Protein AF-A0A1L7WAQ0-F1 (afdb_monomer)

Foldseek 3Di:
DDDFCQVQQADLVSLVVVVVPPPPPPQPLDPLLLQDELLPDFDSLCNNVVDHHHDFDDPDFPVCVDPFDDQDPCQDPVLVVLVVDLVVADDPVCQPPDLVVLCVVNNNLRSQLRNLVSLQVQFPPDPDPPPDDDDDDDDDDDDDDDDDDDDDDDDDPDDDDDPPDDDDDDDDDDDDDDDDDDDDFVPDPDDPLVRGHDLVSVLSNVQSVVVSNQVRRDDVPDPWGKDWFQDWDKFWDDDPVNNHIRIAIFRTGIFIWGADPVRDIDTLGRPSDTDDTDSDFDAGPNRGDQHRSNVSRVVSVVVRCCVVVPNNPCVPDPDDNDDDDDPPDD

Structure (mmCIF, N/CA/C/O backbone):
data_AF-A0A1L7WAQ0-F1
#
_entry.id   AF-A0A1L7WAQ0-F1
#
loop_
_atom_site.group_PDB
_atom_site.id
_atom_site.type_symbol
_atom_site.label_atom_id
_atom_site.label_alt_id
_atom_site.label_comp_id
_atom_site.label_asym_id
_atom_site.label_entity_id
_atom_site.label_seq_id
_atom_site.pdbx_PDB_ins_code
_atom_site.Cartn_x
_atom_site.Cartn_y
_atom_site.Cartn_z
_atom_site.occupancy
_atom_site.B_iso_or_equiv
_atom_site.auth_seq_id
_atom_site.auth_comp_id
_atom_site.auth_asym_id
_atom_site.auth_atom_id
_atom_site.pdbx_PDB_model_num
ATOM 1 N N . MET A 1 1 ? -6.591 -11.548 28.294 1.00 50.84 1 MET A N 1
ATOM 2 C CA . MET A 1 1 ? -6.494 -10.480 27.274 1.00 50.84 1 MET A CA 1
ATOM 3 C C . MET A 1 1 ? -7.641 -10.655 26.296 1.00 50.84 1 MET A C 1
ATOM 5 O O . MET A 1 1 ? -7.954 -11.800 25.984 1.00 50.84 1 MET A O 1
ATOM 9 N N . SER A 1 2 ? -8.287 -9.572 25.859 1.00 68.81 2 SER A N 1
ATOM 10 C CA . SER A 1 2 ? -9.299 -9.646 24.801 1.00 68.81 2 SER A CA 1
ATOM 11 C C . SER A 1 2 ? -8.641 -10.024 23.470 1.00 68.81 2 SER A C 1
ATOM 13 O O . SER A 1 2 ? -7.467 -9.734 23.228 1.00 68.81 2 SER A O 1
ATOM 15 N N . LYS A 1 3 ? -9.386 -10.728 22.616 1.00 80.94 3 LYS A N 1
ATOM 16 C CA . LYS A 1 3 ? -8.941 -11.066 21.261 1.00 80.94 3 LYS A CA 1
ATOM 17 C C . LYS A 1 3 ? -8.803 -9.768 20.430 1.00 80.94 3 LYS A C 1
ATOM 19 O O . LYS A 1 3 ? -9.674 -8.899 20.578 1.00 80.94 3 LYS A O 1
ATOM 24 N N . PRO A 1 4 ? -7.773 -9.630 19.566 1.00 87.00 4 PRO A N 1
ATOM 25 C CA . PRO A 1 4 ? -7.654 -8.494 18.649 1.00 87.00 4 PRO A CA 1
ATOM 26 C C . PRO A 1 4 ? -8.946 -8.274 17.857 1.00 87.00 4 PRO A C 1
ATOM 28 O O . PRO A 1 4 ? -9.587 -9.246 17.441 1.00 87.00 4 PRO A O 1
ATOM 31 N N . TYR A 1 5 ? -9.334 -7.014 17.653 1.00 90.56 5 TYR A N 1
ATOM 32 C CA . TYR A 1 5 ? -10.575 -6.642 16.968 1.00 90.56 5 TYR A CA 1
ATOM 33 C C . TYR A 1 5 ? -10.643 -7.269 15.575 1.00 90.56 5 TYR A C 1
ATOM 35 O O . TYR A 1 5 ? -11.654 -7.874 15.210 1.00 90.56 5 TYR A O 1
ATOM 43 N N . PHE A 1 6 ? -9.520 -7.217 14.851 1.00 88.25 6 PHE A N 1
ATOM 44 C CA . PHE A 1 6 ? -9.373 -7.770 13.507 1.00 88.25 6 PHE A CA 1
ATOM 45 C C . PHE A 1 6 ? -9.792 -9.251 13.410 1.00 88.25 6 PHE A C 1
ATOM 47 O O . PHE A 1 6 ? -10.461 -9.676 12.466 1.00 88.25 6 PHE A O 1
ATOM 54 N N . ASP A 1 7 ? -9.459 -10.048 14.429 1.00 85.62 7 ASP A N 1
ATOM 55 C CA . ASP A 1 7 ? -9.751 -11.483 14.455 1.00 85.62 7 ASP A CA 1
ATOM 56 C C . ASP A 1 7 ? -11.110 -11.831 15.068 1.00 85.62 7 ASP A C 1
ATOM 58 O O . ASP A 1 7 ? -11.558 -12.982 14.976 1.00 85.62 7 ASP A O 1
ATOM 62 N N . ALA A 1 8 ? -11.741 -10.883 15.757 1.00 88.31 8 ALA A N 1
ATOM 63 C CA . ALA A 1 8 ? -12.991 -11.090 16.477 1.00 88.31 8 ALA A CA 1
ATOM 64 C C . ALA A 1 8 ? -14.212 -10.636 15.664 1.00 88.31 8 ALA A C 1
ATOM 66 O O . ALA A 1 8 ? -15.220 -11.343 15.617 1.00 88.31 8 ALA A O 1
ATOM 67 N N . ILE A 1 9 ? -14.130 -9.482 15.001 1.00 90.25 9 ILE A N 1
ATOM 68 C CA . ILE A 1 9 ? -15.301 -8.769 14.480 1.00 90.25 9 ILE A CA 1
ATOM 69 C C . ILE A 1 9 ? -15.482 -9.025 12.981 1.00 90.25 9 ILE A C 1
ATOM 71 O O . ILE A 1 9 ? -15.335 -8.138 12.149 1.00 90.25 9 ILE A O 1
ATOM 75 N N . ARG A 1 10 ? -15.805 -10.275 12.625 1.00 89.00 10 ARG A N 1
ATOM 76 C CA . ARG A 1 10 ? -15.968 -10.706 11.217 1.00 89.00 10 ARG A CA 1
ATOM 77 C C . ARG A 1 10 ? -17.402 -10.685 10.679 1.00 89.00 10 ARG A C 1
ATOM 79 O O . ARG A 1 10 ? -17.679 -11.176 9.590 1.00 89.00 10 ARG A O 1
ATOM 86 N N . SER A 1 11 ? -18.350 -10.216 11.481 1.00 88.25 11 SER A N 1
ATOM 87 C CA . SER A 1 11 ? -19.756 -10.096 11.092 1.00 88.25 11 SER A CA 1
ATOM 88 C C . SER A 1 11 ? -20.465 -9.081 11.976 1.00 88.25 11 SER A C 1
ATOM 90 O O . SER A 1 11 ? -20.068 -8.873 13.122 1.00 88.25 11 SER A O 1
ATOM 92 N N . GLU A 1 12 ? -21.577 -8.538 11.489 1.00 88.38 12 GLU A N 1
ATOM 93 C CA . GLU A 1 12 ? -22.455 -7.649 12.260 1.00 88.38 12 GLU A CA 1
ATOM 94 C C . GLU A 1 12 ? -22.931 -8.293 13.576 1.00 88.38 12 GLU A C 1
ATOM 96 O O . GLU A 1 12 ? -23.036 -7.645 14.615 1.00 88.38 12 GLU A O 1
ATOM 101 N N . ARG A 1 13 ? -23.183 -9.608 13.569 1.00 88.06 13 ARG A N 1
ATOM 102 C CA . ARG A 1 13 ? -23.560 -10.337 14.786 1.00 88.06 13 ARG A CA 1
ATOM 103 C C . ARG A 1 13 ? -22.416 -10.369 15.801 1.00 88.06 13 ARG A C 1
ATOM 105 O O . ARG A 1 13 ? -22.666 -10.182 16.990 1.00 88.06 13 ARG A O 1
ATOM 112 N N . ALA A 1 14 ? -21.189 -10.617 15.340 1.00 89.12 14 ALA A N 1
ATOM 113 C CA . ALA A 1 14 ? -20.005 -10.599 16.195 1.00 89.12 14 ALA A CA 1
ATOM 114 C C . ALA A 1 14 ? -19.763 -9.193 16.758 1.00 89.12 14 ALA A C 1
ATOM 116 O O . ALA A 1 14 ? -19.565 -9.062 17.960 1.00 89.12 14 ALA A O 1
ATOM 117 N N . TYR A 1 15 ? -19.899 -8.159 15.920 1.00 90.25 15 TYR A N 1
ATOM 118 C CA . TYR A 1 15 ? -19.846 -6.757 16.335 1.00 90.25 15 TYR A CA 1
ATOM 119 C C . TYR A 1 15 ? -20.819 -6.472 17.482 1.00 90.25 15 TYR A C 1
ATOM 121 O O . TYR A 1 15 ? -20.389 -6.080 18.56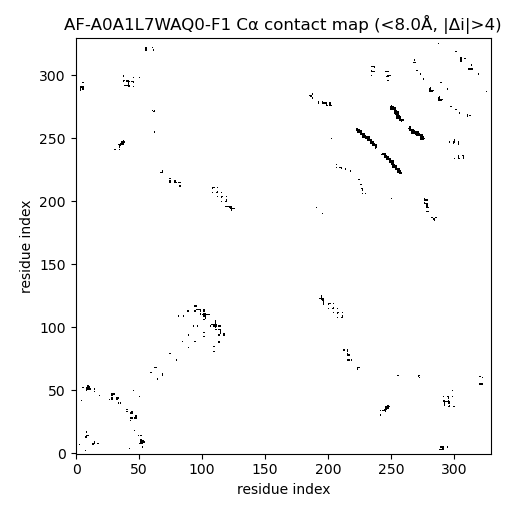2 1.00 90.25 15 TYR A O 1
ATOM 129 N N . ARG A 1 16 ? -22.117 -6.752 17.295 1.00 87.81 16 ARG A N 1
ATOM 130 C CA . ARG A 1 16 ? -23.146 -6.488 18.317 1.00 87.81 16 ARG A CA 1
ATOM 131 C C . ARG A 1 16 ? -22.893 -7.247 19.613 1.00 87.81 16 ARG A C 1
ATOM 133 O O . ARG A 1 16 ? -23.053 -6.682 20.689 1.00 87.81 16 ARG A O 1
ATOM 140 N N . SER A 1 17 ? -22.495 -8.515 19.510 1.00 87.44 17 SER A N 1
ATOM 141 C CA . SER A 1 17 ? -22.177 -9.331 20.683 1.00 87.44 17 SER A CA 1
ATOM 142 C C . SER A 1 17 ? -20.982 -8.766 21.446 1.00 87.44 17 SER A C 1
ATOM 144 O O . SER A 1 17 ? -21.034 -8.685 22.668 1.00 87.44 17 SER A O 1
ATOM 146 N N . SER A 1 18 ? -19.919 -8.373 20.739 1.00 87.38 18 SER A N 1
ATOM 147 C CA . SER A 1 18 ? -18.722 -7.802 21.354 1.00 87.38 18 SER A CA 1
ATOM 148 C C . SER A 1 18 ? -18.991 -6.426 21.954 1.00 87.38 18 SER A C 1
ATOM 150 O O . SER A 1 18 ? -18.592 -6.191 23.089 1.00 87.38 18 SER A O 1
ATOM 152 N N . PHE A 1 19 ? -19.742 -5.575 21.253 1.00 84.31 19 PHE A N 1
ATOM 153 C CA . PHE A 1 19 ? -20.169 -4.257 21.725 1.00 84.31 19 PHE A CA 1
ATOM 154 C C . PHE A 1 19 ? -20.955 -4.337 23.043 1.00 84.31 19 PHE A C 1
ATOM 156 O O . PHE A 1 19 ? -20.759 -3.516 23.928 1.00 84.31 19 PHE A O 1
ATOM 163 N N . GLN A 1 20 ? -21.814 -5.352 23.205 1.00 81.19 20 GLN A N 1
ATOM 164 C CA . GLN A 1 20 ? -22.574 -5.583 24.442 1.00 81.19 20 GLN A CA 1
ATOM 165 C C . GLN A 1 20 ? -21.738 -6.188 25.579 1.00 81.19 20 GLN A C 1
ATOM 167 O O . GLN A 1 20 ? -22.094 -6.030 26.744 1.00 81.19 20 GLN A O 1
ATOM 172 N N . SER A 1 21 ? -20.683 -6.936 25.245 1.00 77.50 21 SER A N 1
ATOM 173 C CA . SER A 1 21 ? -19.844 -7.643 26.220 1.00 77.50 21 SER A CA 1
ATOM 174 C C . SER A 1 21 ? -18.641 -6.843 26.708 1.00 77.50 21 SER A C 1
ATOM 176 O O . SER A 1 21 ? -18.052 -7.218 27.721 1.00 77.50 21 SER A O 1
ATOM 178 N N . GLU A 1 22 ? -18.244 -5.789 25.988 1.00 74.38 22 GLU A N 1
ATOM 179 C CA . GLU A 1 22 ? -17.189 -4.906 26.477 1.00 74.38 22 GLU A CA 1
ATOM 180 C C . GLU A 1 22 ? -17.667 -4.179 27.736 1.00 74.38 22 GLU A C 1
ATOM 182 O O . GLU A 1 22 ? -18.849 -3.834 27.833 1.00 74.38 22 GLU A O 1
ATOM 187 N N . PRO A 1 23 ? -16.790 -3.984 28.737 1.00 61.75 23 PRO A N 1
ATOM 188 C CA . PRO A 1 23 ? -17.186 -3.419 30.010 1.00 61.75 23 PRO A CA 1
ATOM 189 C C . PRO A 1 23 ? -17.780 -2.031 29.772 1.00 61.75 23 PRO A C 1
ATOM 191 O O . PRO A 1 23 ? -17.081 -1.076 29.444 1.00 61.75 23 PRO A O 1
ATOM 194 N N . ALA A 1 24 ? -19.094 -1.936 29.975 1.00 52.75 24 ALA A N 1
ATOM 195 C CA . ALA A 1 24 ? -19.920 -0.749 29.766 1.00 52.75 24 ALA A CA 1
ATOM 196 C C . ALA A 1 24 ? -19.552 0.451 30.664 1.00 52.75 24 ALA A C 1
ATOM 198 O O . ALA A 1 24 ? -20.254 1.457 30.651 1.00 52.75 24 ALA A O 1
ATOM 199 N N . ASN A 1 25 ? -18.483 0.352 31.458 1.00 45.50 25 ASN A N 1
ATOM 200 C CA . ASN A 1 25 ? -18.177 1.314 32.509 1.00 45.50 25 ASN A CA 1
ATOM 201 C C . ASN A 1 25 ? -17.241 2.457 32.088 1.00 45.50 25 ASN A C 1
ATOM 203 O O . ASN A 1 25 ? -17.168 3.412 32.847 1.00 45.50 25 ASN A O 1
ATOM 207 N N . ASP A 1 26 ? -16.597 2.416 30.913 1.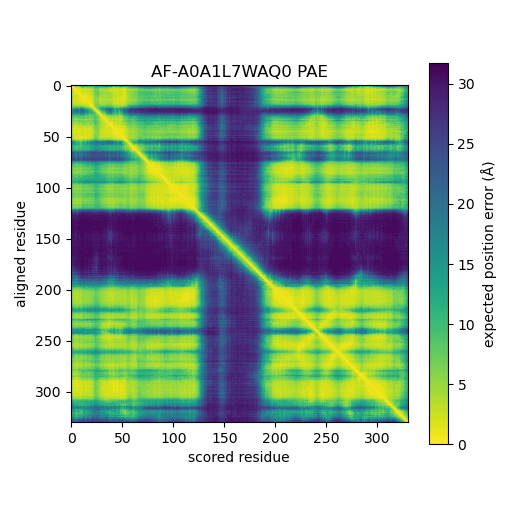00 52.00 26 ASP A N 1
ATOM 208 C CA . ASP A 1 26 ? -15.742 3.533 30.442 1.00 52.00 26 ASP A CA 1
ATOM 209 C C . ASP A 1 26 ? -15.913 3.908 28.956 1.00 52.00 26 ASP A C 1
ATOM 211 O O . ASP A 1 26 ? -15.416 4.940 28.511 1.00 52.00 26 ASP A O 1
ATOM 215 N N . LEU A 1 27 ? -16.659 3.126 28.169 1.00 55.38 27 LEU A N 1
ATOM 216 C CA . LEU A 1 27 ? -16.802 3.354 26.729 1.00 55.38 27 LEU A CA 1
ATOM 217 C C . LEU A 1 27 ? -18.076 4.138 26.405 1.00 55.38 27 LEU A C 1
ATOM 219 O O . LEU A 1 27 ? -19.050 3.601 25.878 1.00 55.38 27 LEU A O 1
ATOM 223 N N . THR A 1 28 ? -18.077 5.444 26.669 1.00 57.66 28 THR A N 1
ATOM 224 C CA . THR A 1 28 ? -18.947 6.340 25.895 1.00 57.66 28 THR A CA 1
ATOM 225 C C . THR A 1 28 ? -18.397 6.393 24.476 1.00 57.66 28 THR A C 1
ATOM 227 O O . THR A 1 28 ? -17.489 7.173 24.203 1.00 57.66 28 THR A O 1
ATOM 230 N N . PHE A 1 29 ? -18.941 5.566 23.574 1.00 65.12 29 PHE A N 1
ATOM 231 C CA . PHE A 1 29 ? -18.698 5.614 22.123 1.00 65.12 29 PHE A CA 1
ATOM 232 C C . PHE A 1 29 ? -19.318 6.881 21.520 1.00 65.12 29 PHE A C 1
ATOM 234 O O . PHE A 1 29 ? -20.245 6.851 20.712 1.00 65.12 29 PHE A O 1
ATOM 241 N N . SER A 1 30 ? -18.851 8.025 22.003 1.00 70.31 30 SER A N 1
ATOM 242 C CA . SER A 1 30 ? -19.238 9.334 21.526 1.00 70.31 30 SER A CA 1
ATOM 243 C C . SER A 1 30 ? -18.493 9.608 20.232 1.00 70.31 30 SER A C 1
ATOM 245 O O . SER A 1 30 ? -17.297 9.327 20.112 1.00 70.31 30 SER A O 1
ATOM 247 N N . LEU A 1 31 ? -19.178 10.233 19.278 1.00 73.06 31 LEU A N 1
ATOM 248 C CA . LEU A 1 31 ? -18.542 10.720 18.060 1.00 73.06 31 LEU A CA 1
ATOM 249 C C . LEU A 1 31 ? -17.403 11.718 18.387 1.00 73.06 31 LEU A C 1
ATOM 251 O O . LEU A 1 31 ? -16.470 11.852 17.600 1.00 73.06 31 LEU A O 1
ATOM 255 N N . SER A 1 32 ? -17.413 12.368 19.562 1.00 75.69 32 SER A N 1
ATOM 256 C CA . SER A 1 32 ? -16.306 13.225 20.028 1.00 75.69 32 SER A CA 1
ATOM 257 C C . SER A 1 32 ? -14.970 12.483 20.138 1.00 75.69 32 SER A C 1
ATOM 259 O O . SER A 1 32 ? -13.914 13.092 19.990 1.00 75.69 32 SER A O 1
ATOM 261 N N . ASN A 1 33 ? -14.984 11.160 20.327 1.00 75.88 33 ASN A N 1
ATOM 262 C CA . ASN A 1 33 ? -13.761 10.355 20.421 1.00 75.88 33 ASN A CA 1
ATOM 263 C C . ASN A 1 33 ? -13.022 10.251 19.076 1.00 75.88 33 ASN A C 1
ATOM 265 O O . ASN A 1 33 ? -11.895 9.758 19.042 1.00 75.88 33 ASN A O 1
ATOM 269 N N . LEU A 1 34 ? -13.641 10.710 17.982 1.00 83.38 34 LEU A N 1
ATOM 270 C CA . LEU A 1 34 ? -13.041 10.780 16.651 1.00 83.38 34 LEU A CA 1
ATOM 271 C C . LEU A 1 34 ? -12.199 12.053 16.448 1.00 83.38 34 LEU A C 1
ATOM 273 O O . LEU A 1 34 ? -11.458 12.136 15.476 1.00 83.38 34 LEU A O 1
ATOM 277 N N . GLN A 1 35 ? -12.271 13.037 17.355 1.00 81.19 35 GLN A N 1
ATOM 278 C CA . GLN A 1 35 ? -11.596 14.344 17.231 1.00 81.19 35 GLN A CA 1
ATOM 279 C C . GLN A 1 35 ? -10.089 14.315 17.531 1.00 81.19 35 GLN A C 1
ATOM 281 O O . GLN A 1 35 ? -9.460 15.354 17.734 1.00 81.19 35 GLN A O 1
ATOM 286 N N . THR A 1 36 ? -9.498 13.129 17.604 1.00 82.25 36 THR A N 1
ATOM 287 C CA . THR A 1 36 ? -8.061 12.946 17.771 1.00 82.25 36 THR A CA 1
ATOM 288 C C . THR A 1 36 ? -7.437 12.519 16.443 1.00 82.25 36 THR A C 1
ATOM 290 O O . THR A 1 36 ? -8.121 11.938 15.595 1.00 82.25 36 THR A O 1
ATOM 293 N N . PRO A 1 37 ? -6.139 12.795 16.223 1.00 84.62 37 PRO A N 1
ATOM 294 C CA . PRO A 1 37 ? -5.429 12.251 15.072 1.00 84.62 37 PRO A CA 1
ATOM 295 C C . PRO A 1 37 ? -5.565 10.728 15.015 1.00 84.62 37 PRO A C 1
ATOM 297 O O . PRO A 1 37 ? -5.508 10.079 16.061 1.00 84.62 37 PRO A O 1
ATOM 300 N N . ALA A 1 38 ? -5.662 10.171 13.805 1.00 87.00 38 ALA A N 1
ATOM 301 C CA . ALA A 1 38 ? -5.762 8.728 13.569 1.00 87.00 38 ALA A CA 1
ATOM 302 C C . ALA A 1 38 ? -4.703 7.928 14.346 1.00 87.00 38 ALA A C 1
ATOM 304 O O . ALA A 1 38 ? -4.991 6.861 14.876 1.00 87.00 38 ALA A O 1
ATOM 305 N N . SER A 1 39 ? -3.493 8.480 14.501 1.00 84.94 39 SER A N 1
ATOM 306 C CA . SER A 1 39 ? -2.393 7.868 15.259 1.00 84.94 39 SER A CA 1
ATOM 307 C C . SER A 1 39 ? -2.722 7.551 16.725 1.00 84.94 39 SER A C 1
ATOM 309 O O . SER A 1 39 ? -2.030 6.745 17.341 1.00 84.94 39 SER A O 1
ATOM 311 N N . ASN A 1 40 ? -3.740 8.205 17.287 1.00 88.12 40 ASN A N 1
ATOM 312 C CA . ASN A 1 40 ? -4.200 8.039 18.665 1.00 88.12 40 ASN A CA 1
ATOM 313 C C . ASN A 1 40 ? -5.504 7.234 18.758 1.00 88.12 40 ASN A C 1
ATOM 315 O O . ASN A 1 40 ? -6.065 7.118 19.848 1.00 88.12 40 ASN A O 1
ATOM 319 N N . TRP A 1 41 ? -6.021 6.736 17.636 1.00 90.88 41 TRP A N 1
ATOM 320 C CA . TRP A 1 41 ? -7.203 5.889 17.631 1.00 90.88 41 TRP A CA 1
ATOM 321 C C . TRP A 1 41 ? -6.860 4.476 18.115 1.00 90.88 41 TRP A C 1
ATOM 323 O O . TRP A 1 41 ? -5.709 4.031 18.083 1.00 90.88 41 TRP A O 1
ATOM 333 N N . GLY A 1 42 ? -7.891 3.768 18.565 1.00 90.56 42 GLY A N 1
ATOM 334 C CA . GLY A 1 42 ? -7.812 2.364 18.927 1.00 90.56 42 GLY A CA 1
ATOM 335 C C . GLY A 1 42 ? -9.175 1.688 18.873 1.00 90.56 42 GLY A C 1
ATOM 336 O O . GLY A 1 42 ? -10.053 2.034 18.078 1.00 90.56 42 GLY A O 1
ATOM 337 N N . ARG A 1 43 ? -9.356 0.696 19.747 1.00 90.50 43 ARG A N 1
ATOM 338 C CA . ARG A 1 43 ? -10.540 -0.173 19.782 1.00 90.50 43 ARG A CA 1
ATOM 339 C C . ARG A 1 43 ? -11.858 0.590 19.906 1.00 90.50 43 ARG A C 1
ATOM 341 O O . ARG A 1 43 ? -12.852 0.186 19.309 1.00 90.50 43 ARG A O 1
ATOM 348 N N . GLU A 1 44 ? -11.870 1.688 20.658 1.00 88.38 44 GLU A N 1
ATOM 349 C CA . GLU A 1 44 ? -13.081 2.484 20.870 1.00 88.38 44 GLU A CA 1
ATOM 350 C C . GLU A 1 44 ? -13.570 3.117 19.572 1.00 88.38 44 GLU A C 1
ATOM 352 O O . GLU A 1 44 ? -14.745 3.004 19.240 1.00 88.38 44 GLU A O 1
ATOM 357 N N . GLN A 1 45 ? -12.663 3.722 18.800 1.00 89.31 45 GLN A N 1
ATOM 358 C CA . GLN A 1 45 ? -12.991 4.348 17.522 1.00 89.31 45 GLN A CA 1
ATOM 359 C C . GLN A 1 45 ? -13.444 3.312 16.490 1.00 89.31 45 GLN A C 1
ATOM 361 O O . GLN A 1 45 ? -14.359 3.592 15.723 1.00 89.31 45 GLN A O 1
ATOM 366 N N . LEU A 1 46 ? -12.894 2.092 16.512 1.00 90.62 46 LEU A N 1
ATOM 367 C CA . LEU A 1 46 ? -13.384 0.993 15.668 1.00 90.62 46 LEU A CA 1
ATOM 368 C C . LEU A 1 46 ? -14.849 0.647 15.962 1.00 90.62 46 LEU A C 1
ATOM 370 O O . LEU A 1 46 ? -15.629 0.412 15.038 1.00 90.62 46 LEU A O 1
ATOM 374 N N . PHE A 1 47 ? -15.241 0.644 17.239 1.00 88.50 47 PHE A N 1
ATOM 375 C CA . PHE A 1 47 ? -16.644 0.499 17.620 1.00 88.50 47 PHE A CA 1
ATOM 376 C C . PHE A 1 47 ? -17.467 1.733 17.235 1.00 88.50 47 PHE A C 1
ATOM 378 O O . PHE A 1 47 ? -18.488 1.578 16.579 1.00 88.50 47 PHE A O 1
ATOM 385 N N . THR A 1 48 ? -17.013 2.954 17.527 1.00 86.69 48 THR A N 1
ATOM 386 C CA . THR A 1 48 ? -17.719 4.189 17.131 1.00 86.69 48 THR A CA 1
ATOM 387 C C . THR A 1 48 ? -17.970 4.257 15.618 1.00 86.69 48 THR A C 1
ATOM 389 O O . THR A 1 48 ? -19.033 4.697 15.186 1.00 86.69 48 THR A O 1
ATOM 392 N N . CYS A 1 49 ? -17.033 3.773 14.800 1.00 87.06 49 CYS A N 1
ATOM 393 C CA . CYS A 1 49 ? -17.149 3.718 13.341 1.00 87.06 49 CYS A CA 1
ATOM 394 C C . CYS A 1 49 ? -17.854 2.457 12.807 1.00 87.06 49 CYS A C 1
ATOM 396 O O . CYS A 1 49 ? -17.970 2.314 11.591 1.00 87.06 49 CYS A O 1
ATOM 398 N N . HIS A 1 50 ? -18.327 1.556 13.677 1.00 88.75 50 HIS A N 1
ATOM 399 C CA . HIS A 1 50 ? -19.016 0.315 13.303 1.00 88.75 50 HIS A CA 1
ATOM 400 C C . HIS A 1 50 ? -18.207 -0.557 12.320 1.00 88.75 50 HIS A C 1
ATOM 402 O O . HIS A 1 50 ? -18.726 -1.049 11.315 1.00 88.75 50 HIS A O 1
ATOM 408 N N . VAL A 1 51 ? -16.911 -0.741 12.587 1.00 89.44 51 VAL A N 1
ATOM 409 C CA . VAL A 1 51 ? -16.019 -1.485 11.688 1.00 89.44 51 VAL A CA 1
ATOM 410 C C . VAL A 1 51 ? -16.339 -2.980 11.718 1.00 89.44 51 VAL A C 1
ATOM 412 O O . VAL A 1 51 ? -16.310 -3.625 12.761 1.00 89.44 51 VAL A O 1
ATOM 415 N N . VAL A 1 52 ? -16.592 -3.568 10.549 1.00 89.44 52 VAL A N 1
ATOM 416 C CA . VAL A 1 52 ? -16.777 -5.017 10.396 1.00 89.44 52 VAL A CA 1
ATOM 417 C C . VAL A 1 52 ? -15.762 -5.549 9.396 1.00 89.44 52 VAL A C 1
ATOM 419 O O . VAL A 1 52 ? -15.673 -5.075 8.266 1.00 89.44 52 VAL A O 1
ATOM 422 N N . ILE A 1 53 ? -14.998 -6.558 9.811 1.00 87.81 53 ILE A N 1
ATOM 423 C CA . ILE A 1 53 ? -13.933 -7.146 9.003 1.00 87.81 53 ILE A CA 1
ATOM 424 C C . ILE A 1 53 ? -14.519 -8.190 8.065 1.00 87.81 53 ILE A C 1
ATOM 426 O O . ILE A 1 53 ? -15.005 -9.238 8.493 1.00 87.81 53 ILE A O 1
ATOM 430 N N . SER A 1 54 ? -14.426 -7.937 6.764 1.00 78.06 54 SER A N 1
ATOM 431 C CA . SER A 1 54 ? -14.666 -8.989 5.782 1.00 78.06 54 SER A CA 1
ATOM 432 C C . SER A 1 54 ? -13.482 -9.963 5.780 1.00 78.06 54 SER A C 1
ATOM 434 O O . SER A 1 54 ? -12.333 -9.515 5.787 1.00 78.06 54 SER A O 1
ATOM 436 N N . PRO A 1 55 ? -13.707 -11.288 5.723 1.00 68.19 55 PRO A N 1
ATOM 437 C CA . PRO A 1 55 ? -12.647 -12.224 5.366 1.00 68.19 55 PRO A CA 1
ATOM 438 C C . PRO A 1 55 ? -12.031 -11.798 4.025 1.00 68.19 55 PRO A C 1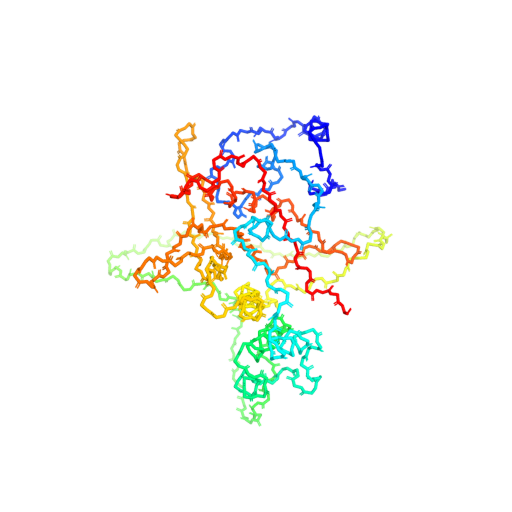
ATOM 440 O O . PRO A 1 55 ? -12.764 -11.367 3.132 1.00 68.19 55 PRO A O 1
ATOM 443 N N . ALA A 1 56 ? -10.705 -11.897 3.891 1.00 65.06 56 ALA A N 1
ATOM 444 C CA . ALA A 1 56 ? -10.010 -11.585 2.644 1.00 65.06 56 ALA A CA 1
ATOM 445 C C . ALA A 1 56 ? -10.601 -12.438 1.511 1.00 65.06 56 ALA A C 1
ATOM 447 O O . ALA A 1 56 ? -10.574 -13.666 1.595 1.00 65.06 56 ALA A O 1
ATOM 448 N N . GLN A 1 57 ? -11.193 -11.793 0.503 1.00 55.69 57 GLN A N 1
ATOM 449 C CA . GLN A 1 57 ? -11.892 -12.501 -0.572 1.00 55.69 57 GLN A CA 1
ATOM 450 C C . GLN A 1 57 ? -11.052 -12.672 -1.832 1.00 55.69 57 GLN A C 1
ATOM 452 O O . GLN A 1 57 ? -11.373 -13.545 -2.626 1.00 55.69 57 GLN A O 1
ATOM 457 N N . ASP A 1 58 ? -9.952 -11.933 -2.006 1.00 58.09 58 ASP A N 1
ATOM 458 C CA . ASP A 1 58 ? -9.258 -11.934 -3.291 1.00 58.09 58 ASP A CA 1
ATOM 459 C C . ASP A 1 58 ? -7.751 -11.728 -3.164 1.00 58.09 58 ASP A C 1
ATOM 461 O O . ASP A 1 58 ? -7.280 -10.902 -2.385 1.00 58.09 58 ASP A O 1
ATOM 465 N N . THR A 1 59 ? -7.000 -12.462 -3.984 1.00 65.12 59 THR A N 1
ATOM 466 C CA . THR A 1 59 ? -5.541 -12.340 -4.138 1.00 65.12 59 THR A CA 1
ATOM 467 C C . THR A 1 59 ? -5.128 -11.125 -4.970 1.00 65.12 59 THR A C 1
ATOM 469 O O . THR A 1 59 ? -3.939 -10.850 -5.111 1.00 65.12 59 THR A O 1
ATOM 472 N N . LEU A 1 60 ? -6.101 -10.407 -5.534 1.00 67.19 60 LEU A N 1
ATOM 473 C CA . LEU A 1 60 ? -5.905 -9.318 -6.477 1.00 67.19 60 LEU A CA 1
ATOM 474 C C . LEU A 1 60 ? -6.523 -8.026 -5.930 1.00 67.19 60 LEU A C 1
ATOM 476 O O . LEU A 1 60 ? -7.658 -8.027 -5.444 1.00 67.19 60 LEU A O 1
ATOM 480 N N . LEU A 1 61 ? -5.785 -6.917 -6.017 1.00 68.69 61 LEU A N 1
ATOM 481 C CA . LEU A 1 61 ? -6.277 -5.611 -5.574 1.00 68.69 61 LEU A CA 1
ATOM 482 C C . LEU A 1 61 ? -7.515 -5.193 -6.394 1.00 68.69 61 LEU A C 1
ATOM 484 O O . LEU A 1 61 ? -7.559 -5.457 -7.596 1.00 68.69 61 L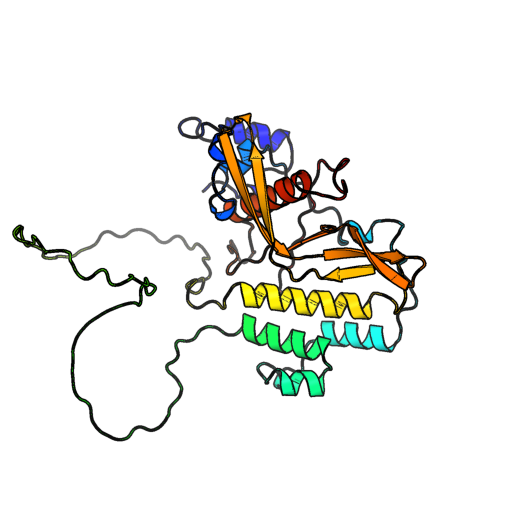EU A O 1
ATOM 488 N N . PRO A 1 62 ? -8.507 -4.503 -5.801 1.00 64.56 62 PRO A N 1
ATOM 489 C CA . PRO A 1 62 ? -9.744 -4.136 -6.498 1.00 64.56 62 PRO A CA 1
ATOM 490 C C . PRO A 1 62 ? -9.541 -3.383 -7.820 1.00 64.56 62 PRO A C 1
ATOM 492 O O . PRO A 1 62 ? -10.276 -3.631 -8.769 1.00 64.56 62 PRO A O 1
ATOM 495 N N . GLY A 1 63 ? -8.517 -2.526 -7.921 1.00 63.09 63 GLY A N 1
ATOM 496 C CA . GLY A 1 63 ? -8.200 -1.805 -9.163 1.00 63.09 63 GLY A CA 1
ATOM 497 C C . GLY A 1 63 ? -7.902 -2.718 -10.353 1.00 63.09 63 GLY A C 1
ATOM 498 O O . GLY A 1 63 ? -8.247 -2.389 -11.479 1.00 63.09 63 GLY A O 1
ATOM 499 N N . TYR A 1 64 ? -7.341 -3.891 -10.078 1.00 64.94 64 TYR A N 1
ATOM 500 C CA . TYR A 1 64 ? -7.018 -4.924 -11.055 1.00 64.94 64 TYR A CA 1
ATOM 501 C C . TYR A 1 64 ? -8.184 -5.869 -11.364 1.00 64.94 64 TYR A C 1
ATOM 503 O O . TYR A 1 64 ? -8.108 -6.628 -12.318 1.00 64.94 64 TYR A O 1
ATOM 511 N N . LYS A 1 65 ? -9.265 -5.848 -10.576 1.00 62.38 65 LYS A N 1
ATOM 512 C CA . LYS A 1 65 ? -10.488 -6.609 -10.886 1.00 62.38 65 LYS A CA 1
ATOM 513 C C . LYS A 1 65 ? -11.401 -5.890 -11.871 1.00 62.38 65 LYS A C 1
ATOM 515 O O . LYS A 1 65 ? -12.395 -6.463 -12.294 1.00 62.38 65 LYS A O 1
ATOM 520 N N . ASN A 1 66 ? -11.121 -4.620 -12.148 1.00 55.84 66 ASN A N 1
ATOM 521 C CA . ASN A 1 66 ? -11.969 -3.805 -12.992 1.00 55.84 66 ASN A CA 1
ATOM 522 C C . ASN A 1 66 ? -11.700 -4.126 -14.468 1.00 55.84 66 ASN A C 1
ATOM 524 O O . ASN A 1 66 ? -10.540 -4.216 -14.871 1.00 55.84 66 ASN A O 1
ATOM 528 N N . ASP A 1 67 ? -12.758 -4.204 -15.275 1.00 52.84 67 ASP A N 1
ATOM 529 C CA . ASP A 1 67 ? -12.732 -4.571 -16.705 1.00 52.84 67 ASP A CA 1
ATOM 530 C C . ASP A 1 67 ? -11.896 -3.614 -17.582 1.00 52.84 67 ASP A C 1
ATOM 532 O O . ASP A 1 67 ? -11.727 -3.825 -18.781 1.00 52.84 67 ASP A O 1
ATOM 536 N N . HIS A 1 68 ? -11.382 -2.533 -16.993 1.00 52.97 68 HIS A N 1
ATOM 537 C CA . HIS A 1 68 ? -10.564 -1.525 -17.657 1.00 52.97 68 HIS A CA 1
ATOM 538 C C . HIS A 1 68 ? -9.072 -1.861 -17.686 1.00 52.97 68 HIS A C 1
ATOM 540 O O . HIS A 1 68 ? -8.356 -1.253 -18.473 1.00 52.97 68 HIS A O 1
ATOM 546 N N . ILE A 1 69 ? -8.581 -2.793 -16.862 1.00 57.00 69 ILE A N 1
ATOM 547 C CA . ILE A 1 69 ? -7.182 -3.234 -16.930 1.00 57.00 69 ILE A CA 1
ATOM 548 C C . ILE A 1 69 ? -7.138 -4.527 -17.733 1.00 57.00 69 ILE A C 1
ATOM 550 O O . ILE A 1 69 ? -7.400 -5.615 -17.222 1.00 57.00 69 ILE A O 1
ATOM 554 N N . THR A 1 70 ? -6.813 -4.413 -19.018 1.00 54.41 70 THR A N 1
ATOM 555 C CA . THR A 1 70 ? -6.536 -5.579 -19.855 1.00 54.41 70 THR A CA 1
ATOM 556 C C . THR A 1 70 ? -5.254 -6.245 -19.372 1.00 54.41 70 THR A C 1
ATOM 558 O O . THR A 1 70 ? -4.156 -5.751 -19.628 1.00 54.41 70 THR A O 1
ATOM 561 N N . PHE A 1 71 ? -5.390 -7.376 -18.678 1.00 55.62 71 PHE A N 1
ATOM 562 C CA . PHE A 1 71 ? -4.277 -8.296 -18.480 1.00 55.62 71 PHE A CA 1
ATOM 563 C C . PHE A 1 71 ? -3.902 -8.890 -19.826 1.00 55.62 71 PHE A C 1
ATOM 565 O O . PHE A 1 71 ? -4.621 -9.730 -20.368 1.00 55.62 71 PHE A O 1
ATOM 572 N N . ASP A 1 72 ? -2.781 -8.449 -20.374 1.00 55.19 72 ASP A N 1
ATOM 573 C CA . ASP A 1 72 ? -2.241 -9.082 -21.563 1.00 55.19 72 ASP A CA 1
ATOM 574 C C . ASP A 1 72 ? -1.451 -10.334 -21.158 1.00 55.19 72 ASP A C 1
ATOM 576 O O . ASP A 1 72 ? -0.506 -10.283 -20.367 1.00 55.19 72 ASP A O 1
ATOM 580 N N . HIS A 1 73 ? -1.838 -11.483 -21.711 1.00 57.38 73 HIS A N 1
ATOM 581 C CA . HIS A 1 73 ? -1.123 -12.747 -21.535 1.00 57.38 73 HIS A CA 1
ATOM 582 C C . HIS A 1 73 ? 0.243 -12.768 -22.250 1.00 57.38 73 HIS A C 1
ATOM 584 O O . HIS A 1 73 ? 1.015 -13.710 -22.062 1.00 57.38 73 HIS A O 1
ATOM 590 N N . SER A 1 74 ? 0.559 -11.746 -23.051 1.00 65.75 74 SER A N 1
ATOM 591 C CA . SER A 1 74 ? 1.800 -11.607 -23.814 1.00 65.75 74 SER A CA 1
ATOM 592 C C . SER A 1 74 ? 2.832 -10.683 -23.146 1.00 65.75 74 SER A C 1
ATOM 594 O O . SER A 1 74 ? 3.432 -9.818 -23.782 1.00 65.75 74 SER A O 1
ATOM 596 N N . ILE A 1 75 ? 3.104 -10.890 -21.850 1.00 73.50 75 ILE A N 1
ATOM 597 C CA . ILE A 1 75 ? 4.279 -10.272 -21.210 1.00 73.50 75 ILE A CA 1
ATOM 598 C C . ILE A 1 75 ? 5.547 -10.620 -22.008 1.00 73.50 75 ILE A C 1
ATOM 600 O O . ILE A 1 75 ? 5.731 -11.765 -22.434 1.00 73.50 75 ILE A O 1
ATOM 604 N N . SER A 1 76 ? 6.423 -9.636 -22.221 1.00 83.75 76 SER A N 1
ATOM 605 C CA . SER A 1 76 ? 7.669 -9.866 -22.956 1.00 83.75 76 SER A CA 1
ATOM 606 C C . SER A 1 76 ? 8.574 -10.851 -22.207 1.00 83.75 76 SER A C 1
ATOM 608 O O . SER A 1 76 ? 8.542 -10.940 -20.978 1.00 83.75 76 SER A O 1
ATOM 610 N N . ASP A 1 77 ? 9.438 -11.569 -22.929 1.00 87.75 77 ASP A N 1
ATOM 611 C CA . ASP A 1 77 ? 10.402 -12.480 -22.295 1.00 87.75 77 ASP A CA 1
ATOM 612 C C . ASP A 1 77 ? 11.406 -11.742 -21.393 1.00 87.75 77 ASP A C 1
ATOM 614 O O . ASP A 1 77 ? 11.975 -12.332 -20.479 1.00 87.75 77 ASP A O 1
ATOM 618 N N . GLU A 1 78 ? 11.647 -10.448 -21.630 1.00 88.00 78 GLU A N 1
ATOM 619 C CA . GLU A 1 78 ? 12.401 -9.604 -20.696 1.00 88.00 78 GLU A CA 1
ATOM 620 C C . GLU A 1 78 ? 11.608 -9.349 -19.414 1.00 88.00 78 GLU A C 1
ATOM 622 O O . GLU A 1 78 ? 12.128 -9.586 -18.330 1.00 88.00 78 GLU A O 1
ATOM 627 N N . ALA A 1 79 ? 10.342 -8.939 -19.521 1.00 87.31 79 ALA A N 1
ATOM 628 C CA . ALA A 1 79 ? 9.491 -8.709 -18.357 1.00 87.31 79 ALA A CA 1
ATOM 629 C C . ALA A 1 79 ? 9.346 -9.976 -17.500 1.00 87.31 79 ALA A C 1
ATOM 631 O O . ALA A 1 79 ? 9.498 -9.914 -16.281 1.00 87.31 79 ALA A O 1
ATOM 632 N N . ARG A 1 80 ? 9.155 -11.143 -18.134 1.00 88.69 80 ARG A N 1
ATOM 633 C CA . ARG A 1 80 ? 9.124 -12.435 -17.433 1.00 88.69 80 ARG A CA 1
ATOM 634 C C . ARG A 1 80 ? 10.432 -12.695 -16.686 1.00 88.69 80 ARG A C 1
ATOM 636 O O . ARG A 1 80 ? 10.390 -12.991 -15.500 1.00 88.69 80 ARG A O 1
ATOM 643 N N . ARG A 1 81 ? 11.585 -12.499 -17.338 1.00 91.94 81 ARG A N 1
ATOM 644 C CA . ARG A 1 81 ? 12.901 -12.652 -16.692 1.00 91.94 81 ARG A CA 1
ATOM 645 C C . ARG A 1 81 ? 13.093 -11.703 -15.510 1.00 91.94 81 ARG A C 1
ATOM 647 O O . ARG A 1 81 ? 13.664 -12.111 -14.507 1.00 91.94 81 ARG A O 1
ATOM 654 N N . GLN A 1 82 ? 12.628 -10.460 -15.603 1.00 93.31 82 GLN A N 1
ATOM 655 C CA . GLN A 1 82 ? 12.737 -9.491 -14.507 1.00 93.31 82 GLN A CA 1
ATOM 656 C C . GLN A 1 82 ? 11.900 -9.911 -13.296 1.00 93.31 82 GLN A C 1
ATOM 658 O O . GLN A 1 82 ? 12.405 -9.906 -12.176 1.00 93.31 82 GLN A O 1
ATOM 663 N N . ILE A 1 83 ? 10.666 -10.361 -13.531 1.00 91.19 83 ILE A N 1
ATOM 664 C CA . ILE A 1 83 ? 9.792 -10.903 -12.487 1.00 91.19 83 ILE A CA 1
ATOM 665 C C . ILE A 1 83 ? 10.369 -12.197 -11.888 1.00 91.19 83 ILE A C 1
ATOM 667 O O . ILE A 1 83 ? 10.379 -12.351 -10.668 1.00 91.19 83 ILE A O 1
ATOM 671 N N . ASP A 1 84 ? 10.916 -13.094 -12.710 1.00 92.56 84 ASP A N 1
ATOM 672 C CA . ASP A 1 84 ? 11.574 -14.316 -12.237 1.00 92.56 84 ASP A CA 1
ATOM 673 C C . ASP A 1 84 ? 12.796 -13.989 -11.362 1.00 92.56 84 ASP A C 1
ATOM 675 O O . ASP A 1 84 ? 12.954 -14.562 -10.286 1.00 92.56 84 ASP A O 1
ATOM 679 N N . ASN A 1 85 ? 13.627 -13.024 -11.769 1.00 93.44 85 ASN A N 1
ATOM 680 C CA . ASN A 1 85 ? 14.770 -12.555 -10.979 1.00 93.44 85 ASN A CA 1
ATOM 681 C C . ASN A 1 85 ? 14.330 -11.911 -9.656 1.00 93.44 85 ASN A C 1
ATOM 683 O O . ASN A 1 85 ? 14.997 -12.071 -8.635 1.00 93.44 85 ASN A O 1
ATOM 687 N N . PHE A 1 86 ? 13.203 -11.195 -9.652 1.00 94.31 86 PHE A N 1
ATOM 688 C CA . PHE A 1 86 ? 12.605 -10.678 -8.425 1.00 94.31 86 PHE A CA 1
ATOM 689 C C . PHE A 1 86 ? 12.194 -11.806 -7.473 1.00 94.31 86 PHE A C 1
ATOM 691 O O . PHE A 1 86 ? 12.513 -11.738 -6.289 1.00 94.31 86 PHE A O 1
ATOM 698 N N . PHE A 1 87 ? 11.564 -12.872 -7.972 1.00 92.06 87 PHE A N 1
ATOM 699 C CA . PHE A 1 87 ? 11.222 -14.031 -7.141 1.00 92.06 87 PHE A CA 1
ATOM 700 C C . PHE A 1 87 ? 12.444 -14.817 -6.657 1.00 92.06 87 PHE A C 1
ATOM 702 O O . PHE A 1 87 ? 12.429 -15.332 -5.542 1.00 92.06 87 PHE A O 1
ATOM 709 N N . GLN A 1 88 ? 13.496 -14.913 -7.471 1.00 92.25 88 GLN A N 1
ATOM 710 C CA . GLN A 1 88 ? 14.733 -15.609 -7.101 1.00 92.25 88 GLN A CA 1
ATOM 711 C C . GLN A 1 88 ? 15.537 -14.867 -6.027 1.00 92.25 88 GLN A C 1
ATOM 713 O O . GLN A 1 88 ? 16.282 -15.502 -5.280 1.00 92.25 88 GLN A O 1
ATOM 718 N N . GLY A 1 89 ? 15.376 -13.546 -5.922 1.00 90.44 89 GLY A N 1
ATOM 719 C CA . GLY A 1 89 ? 16.160 -12.727 -5.006 1.00 90.44 89 GLY A CA 1
ATOM 720 C C . GLY A 1 89 ? 17.563 -12.397 -5.540 1.00 90.44 89 GLY A C 1
ATOM 721 O O . GLY A 1 89 ? 17.956 -12.844 -6.620 1.00 90.44 89 GLY A O 1
ATOM 722 N N . PRO A 1 90 ? 18.343 -11.585 -4.804 1.00 91.81 90 PRO A N 1
ATOM 723 C CA . PRO A 1 90 ? 19.740 -11.341 -5.140 1.00 91.81 90 PRO A CA 1
ATOM 724 C C . PRO A 1 90 ? 20.601 -12.572 -4.822 1.00 91.81 90 PRO A C 1
ATOM 726 O O . PRO A 1 90 ? 20.270 -13.362 -3.936 1.00 91.81 90 PRO A O 1
ATOM 729 N N . ASP A 1 91 ? 21.760 -12.684 -5.476 1.00 91.50 91 ASP A N 1
ATOM 730 C CA . ASP A 1 91 ? 22.820 -13.601 -5.043 1.00 91.50 91 ASP A CA 1
ATOM 731 C C . ASP A 1 91 ? 23.118 -13.361 -3.548 1.00 91.50 91 ASP A C 1
ATOM 733 O O . ASP A 1 91 ? 23.307 -12.206 -3.145 1.00 91.50 91 ASP A O 1
ATOM 737 N N . PRO A 1 92 ? 23.185 -14.412 -2.709 1.00 88.50 92 PRO A N 1
ATOM 738 C CA . PRO A 1 92 ? 23.507 -14.272 -1.292 1.00 88.50 92 PRO A CA 1
ATOM 739 C C . PRO A 1 92 ? 24.785 -13.469 -1.007 1.00 88.50 92 PRO A C 1
ATOM 741 O O . PRO A 1 92 ? 24.858 -12.787 0.013 1.00 88.50 92 PRO A O 1
ATOM 744 N N . ASN A 1 93 ? 25.776 -13.502 -1.905 1.00 89.25 93 ASN A N 1
ATOM 745 C CA . ASN A 1 93 ? 27.024 -12.739 -1.770 1.00 89.25 93 ASN A CA 1
ATOM 746 C C . ASN A 1 93 ? 26.850 -11.230 -2.005 1.00 89.25 93 ASN A C 1
ATOM 748 O O . ASN A 1 93 ? 27.719 -10.437 -1.635 1.00 89.25 93 ASN A O 1
ATOM 752 N N . ASP A 1 94 ? 25.736 -10.825 -2.613 1.00 88.94 94 ASP A N 1
ATOM 753 C CA . ASP A 1 94 ? 25.415 -9.422 -2.858 1.00 88.94 94 ASP A CA 1
ATOM 754 C C . ASP A 1 94 ? 24.560 -8.805 -1.745 1.00 88.94 94 ASP A C 1
ATOM 756 O O . ASP A 1 94 ? 24.279 -7.602 -1.769 1.00 88.94 94 ASP A O 1
ATOM 760 N N . LEU A 1 95 ? 24.137 -9.602 -0.759 1.00 82.50 95 LEU A N 1
ATOM 761 C CA . LEU A 1 95 ? 23.379 -9.104 0.382 1.00 82.50 95 LEU A CA 1
ATOM 762 C C . LEU A 1 95 ? 24.201 -8.050 1.138 1.00 82.50 95 LEU A C 1
ATOM 764 O O . LEU A 1 95 ? 25.288 -8.320 1.640 1.00 82.50 95 LEU A O 1
ATOM 768 N N . GLY A 1 96 ? 23.660 -6.833 1.230 1.00 81.56 96 GLY A N 1
ATOM 769 C CA . GLY A 1 96 ? 24.321 -5.711 1.903 1.00 81.56 96 GLY A CA 1
ATOM 770 C C . GLY A 1 96 ? 25.331 -4.940 1.047 1.00 81.56 96 GLY A C 1
ATOM 771 O O . GLY A 1 96 ? 25.972 -4.027 1.565 1.00 81.56 96 GLY A O 1
ATOM 772 N N . GLN A 1 97 ? 25.462 -5.251 -0.247 1.00 91.31 97 GLN A N 1
ATOM 773 C CA . GLN A 1 97 ? 26.231 -4.418 -1.175 1.00 91.31 97 GLN A CA 1
ATOM 774 C C . GLN A 1 97 ? 25.603 -3.028 -1.351 1.00 91.31 97 GLN A C 1
ATOM 776 O O . GLN A 1 97 ? 24.423 -2.800 -1.079 1.00 91.31 97 GLN A O 1
ATOM 781 N N . SER A 1 98 ? 26.408 -2.080 -1.840 1.00 92.94 98 SER A N 1
ATOM 782 C CA . SER A 1 98 ? 25.931 -0.720 -2.123 1.00 92.94 98 SER A CA 1
ATOM 783 C C . SER A 1 98 ? 24.847 -0.700 -3.209 1.00 92.94 98 SER A C 1
ATOM 785 O O . SER A 1 98 ? 24.908 -1.466 -4.172 1.00 92.94 98 SER A O 1
ATOM 787 N N . GLU A 1 99 ? 23.905 0.243 -3.109 1.00 94.69 99 GLU A N 1
ATOM 788 C CA . GLU A 1 99 ? 22.878 0.467 -4.141 1.00 94.69 99 GLU A CA 1
ATOM 789 C C . GLU A 1 99 ? 23.500 0.667 -5.528 1.00 94.69 99 GLU A C 1
ATOM 791 O O . GLU A 1 99 ? 23.027 0.093 -6.500 1.00 94.69 99 GLU A O 1
ATOM 796 N N . HIS A 1 100 ? 24.611 1.404 -5.609 1.00 96.31 100 HIS A N 1
ATOM 797 C CA . HIS A 1 100 ? 25.353 1.608 -6.852 1.00 96.31 100 HIS A CA 1
ATOM 798 C C . HIS A 1 100 ? 25.770 0.278 -7.499 1.00 96.31 100 HIS A C 1
ATOM 800 O O . HIS A 1 100 ? 25.519 0.055 -8.681 1.00 96.31 100 HIS A O 1
ATOM 806 N N . TYR A 1 101 ? 26.378 -0.629 -6.727 1.00 96.06 101 TYR A N 1
ATOM 807 C CA . TYR A 1 101 ? 26.763 -1.952 -7.225 1.00 96.06 101 TYR A CA 1
ATOM 808 C C . TYR A 1 101 ? 25.543 -2.761 -7.684 1.00 96.06 101 TYR A C 1
ATOM 810 O O . TYR A 1 101 ? 25.539 -3.312 -8.785 1.00 96.06 101 TYR A O 1
ATOM 818 N N . LEU A 1 102 ? 24.492 -2.791 -6.861 1.00 95.94 102 LEU A N 1
ATOM 819 C CA . LEU A 1 102 ? 23.282 -3.567 -7.128 1.00 95.94 102 LEU A CA 1
ATOM 820 C C . LEU A 1 102 ? 22.541 -3.068 -8.374 1.00 95.94 102 LEU A C 1
ATOM 822 O O . LEU A 1 102 ? 22.117 -3.882 -9.187 1.00 95.94 102 LEU A O 1
ATOM 826 N N . VAL A 1 103 ? 22.437 -1.753 -8.569 1.00 96.19 103 VAL A N 1
ATOM 827 C CA . VAL A 1 103 ? 21.834 -1.148 -9.767 1.00 96.19 103 VAL A CA 1
ATOM 828 C C . VAL A 1 103 ? 22.628 -1.495 -11.024 1.00 96.19 103 VAL A C 1
ATOM 830 O O . VAL A 1 103 ? 22.036 -1.822 -12.049 1.00 96.19 103 VAL A O 1
ATOM 833 N N . HIS A 1 104 ? 23.960 -1.486 -10.954 1.00 95.81 104 HIS A N 1
ATOM 834 C CA . HIS A 1 104 ? 24.793 -1.885 -12.088 1.00 95.81 104 HIS A CA 1
ATOM 835 C C . HIS A 1 104 ? 24.681 -3.378 -12.423 1.00 95.81 104 HIS A C 1
ATOM 837 O O . HIS A 1 104 ? 24.750 -3.736 -13.597 1.00 95.81 104 HIS A O 1
ATOM 843 N N . LYS A 1 105 ? 24.516 -4.245 -11.416 1.00 95.12 105 LYS A N 1
ATOM 844 C CA . LYS A 1 105 ? 24.442 -5.702 -11.601 1.00 95.12 105 LYS A CA 1
ATOM 845 C C . LYS A 1 105 ? 23.050 -6.191 -12.010 1.00 95.12 105 LYS A C 1
ATOM 847 O O . LYS A 1 105 ? 22.944 -7.028 -12.899 1.00 95.12 105 LYS A O 1
ATOM 852 N N . TYR A 1 106 ? 22.001 -5.677 -11.372 1.00 93.56 106 TYR A N 1
ATOM 853 C CA . TYR A 1 106 ? 20.620 -6.160 -11.507 1.00 93.56 106 TYR A CA 1
ATOM 854 C C . TYR A 1 106 ? 19.703 -5.210 -12.292 1.00 93.56 106 TYR A C 1
ATOM 856 O O . TYR A 1 106 ? 18.555 -5.553 -12.565 1.00 93.56 106 TYR A O 1
ATOM 864 N N . GLY A 1 107 ? 20.187 -4.022 -12.662 1.00 94.25 107 GLY A N 1
ATOM 865 C CA . GLY A 1 107 ? 19.380 -2.958 -13.257 1.00 94.25 107 GLY A CA 1
ATOM 866 C C . GLY A 1 107 ? 18.731 -2.049 -12.209 1.00 94.25 107 GLY A C 1
ATOM 867 O O . GLY A 1 107 ? 18.690 -2.359 -11.018 1.00 94.25 107 GLY A O 1
ATOM 868 N N . THR A 1 108 ? 18.214 -0.901 -12.657 1.00 94.94 108 THR A N 1
ATOM 869 C CA . THR A 1 108 ? 17.743 0.178 -11.771 1.00 94.94 108 THR A CA 1
ATOM 870 C C . THR A 1 108 ? 16.654 -0.268 -10.802 1.00 94.94 108 THR A C 1
ATOM 872 O O . THR A 1 108 ? 16.816 -0.101 -9.598 1.00 94.94 108 THR A O 1
ATOM 875 N N . SER A 1 109 ? 15.559 -0.852 -11.295 1.00 95.19 109 SER A N 1
ATOM 876 C CA . SER A 1 109 ? 14.418 -1.195 -10.438 1.00 95.19 109 SER A CA 1
ATOM 877 C C . SER A 1 109 ? 14.759 -2.311 -9.448 1.00 95.19 109 SER A C 1
ATOM 879 O O . SER A 1 109 ? 14.541 -2.157 -8.250 1.00 95.19 109 SER A O 1
ATOM 881 N N . LEU A 1 110 ? 15.343 -3.411 -9.927 1.00 95.00 110 LEU A N 1
ATOM 882 C CA . LEU A 1 110 ? 15.653 -4.574 -9.097 1.00 95.00 110 LEU A CA 1
ATOM 883 C C . LEU A 1 110 ? 16.813 -4.304 -8.123 1.00 95.00 110 LEU A C 1
ATOM 885 O O . LEU A 1 110 ? 16.738 -4.661 -6.949 1.00 95.00 110 LEU A O 1
ATOM 889 N N . GLY A 1 111 ? 17.854 -3.592 -8.567 1.00 95.56 111 GLY A N 1
ATOM 890 C CA . GLY A 1 111 ? 18.959 -3.178 -7.703 1.00 95.56 111 GLY A CA 1
ATOM 891 C C . GLY A 1 111 ? 18.507 -2.273 -6.551 1.00 95.56 111 GLY A C 1
ATOM 892 O O . GLY A 1 111 ? 18.966 -2.441 -5.420 1.00 95.56 111 GLY A O 1
ATOM 893 N N . GLN A 1 112 ? 17.555 -1.367 -6.802 1.00 95.88 112 GLN A N 1
ATOM 894 C CA . GLN A 1 112 ? 16.942 -0.536 -5.760 1.00 95.88 112 GLN A CA 1
ATOM 895 C C . GLN A 1 112 ? 16.103 -1.354 -4.768 1.00 95.88 112 GLN A C 1
ATOM 897 O O . GLN A 1 112 ? 16.176 -1.106 -3.561 1.00 95.88 112 GLN A O 1
ATOM 902 N N . VAL A 1 113 ? 15.349 -2.358 -5.232 1.00 95.19 113 VAL A N 1
ATOM 903 C CA . VAL A 1 113 ? 14.646 -3.297 -4.337 1.00 95.19 113 VAL A CA 1
ATOM 904 C C . VAL A 1 113 ? 15.644 -3.966 -3.388 1.00 95.19 113 VAL A C 1
ATOM 906 O O . VAL A 1 113 ? 15.470 -3.921 -2.173 1.00 95.19 113 VAL A O 1
ATOM 909 N N . TRP A 1 114 ? 16.743 -4.516 -3.899 1.00 94.69 114 TRP A N 1
ATOM 910 C CA . TRP A 1 114 ? 17.721 -5.208 -3.052 1.00 94.69 114 TRP A CA 1
ATOM 911 C C . TRP A 1 114 ? 18.448 -4.288 -2.074 1.00 94.69 114 TRP A C 1
ATOM 913 O O . TRP A 1 114 ? 18.636 -4.654 -0.910 1.00 94.69 114 TRP A O 1
ATOM 923 N N . ALA A 1 115 ? 18.763 -3.061 -2.488 1.00 93.44 115 ALA A N 1
ATOM 924 C CA . ALA A 1 115 ? 19.332 -2.059 -1.593 1.00 93.44 115 ALA A CA 1
ATOM 925 C C . ALA A 1 115 ? 18.373 -1.694 -0.443 1.00 93.44 115 ALA A C 1
ATOM 927 O O . ALA A 1 115 ? 18.788 -1.565 0.711 1.00 93.44 115 ALA A O 1
ATOM 928 N N . THR A 1 116 ? 17.076 -1.560 -0.734 1.00 92.06 116 THR A N 1
ATOM 929 C CA . THR A 1 116 ? 16.066 -1.229 0.285 1.00 92.06 116 THR A CA 1
ATOM 930 C C . THR A 1 116 ? 15.780 -2.391 1.233 1.00 92.06 116 THR A C 1
ATOM 932 O O . THR A 1 116 ? 15.632 -2.159 2.433 1.00 92.06 116 THR A O 1
ATOM 935 N N . VAL A 1 117 ? 15.812 -3.642 0.755 1.00 90.00 117 VAL A N 1
ATOM 936 C CA . VAL A 1 117 ? 15.745 -4.832 1.624 1.00 90.00 117 VAL A CA 1
ATOM 937 C C . VAL A 1 117 ? 16.892 -4.825 2.635 1.00 90.00 117 VAL A C 1
ATOM 939 O O . VAL A 1 117 ? 16.659 -5.041 3.826 1.00 90.00 117 VAL A O 1
ATOM 942 N N . ALA A 1 118 ? 18.120 -4.530 2.195 1.00 86.75 118 ALA A N 1
ATOM 943 C CA . ALA A 1 118 ? 19.261 -4.414 3.101 1.00 86.75 118 ALA A CA 1
ATOM 944 C C . ALA A 1 118 ? 19.050 -3.304 4.146 1.00 86.75 118 ALA A C 1
ATOM 946 O O . ALA A 1 118 ? 19.308 -3.522 5.328 1.00 86.75 118 ALA A O 1
ATOM 947 N N . ALA A 1 119 ? 18.504 -2.150 3.749 1.00 86.00 119 ALA A N 1
ATOM 948 C CA . ALA A 1 119 ? 18.223 -1.034 4.656 1.00 86.00 119 ALA A CA 1
ATOM 949 C C . ALA A 1 119 ? 17.110 -1.320 5.687 1.00 86.00 119 ALA A C 1
ATOM 951 O O . ALA A 1 119 ? 17.130 -0.752 6.780 1.00 86.00 119 ALA A O 1
ATOM 952 N N . VAL A 1 120 ? 16.139 -2.179 5.357 1.00 84.25 120 VAL A N 1
ATOM 953 C CA . VAL A 1 120 ? 15.088 -2.637 6.289 1.00 84.25 120 VAL A CA 1
ATOM 954 C C . VAL A 1 120 ? 15.592 -3.763 7.200 1.00 84.25 120 VAL A C 1
ATOM 956 O O . VAL A 1 120 ? 15.162 -3.880 8.345 1.00 84.25 120 VAL A O 1
ATOM 959 N N . LYS A 1 121 ? 16.535 -4.586 6.731 1.00 81.69 121 LYS A N 1
ATOM 960 C CA . LYS A 1 121 ? 17.171 -5.627 7.556 1.00 81.69 121 LYS A CA 1
ATOM 961 C C . LYS A 1 121 ? 18.276 -5.081 8.460 1.00 81.69 121 LYS A C 1
ATOM 963 O O . LYS A 1 121 ? 18.571 -5.690 9.489 1.00 81.69 121 LYS A O 1
ATOM 968 N N . ALA A 1 122 ? 18.880 -3.950 8.100 1.00 74.94 122 ALA A N 1
ATOM 969 C CA . ALA A 1 122 ? 19.896 -3.290 8.902 1.00 74.94 122 ALA A CA 1
ATOM 970 C C . ALA A 1 122 ? 19.299 -2.865 10.249 1.00 74.94 122 ALA A C 1
ATOM 972 O O . ALA A 1 122 ? 18.531 -1.904 10.348 1.00 74.94 122 ALA A O 1
ATOM 973 N N . ARG A 1 123 ? 19.670 -3.583 11.312 1.00 63.16 123 ARG A N 1
ATOM 974 C CA . ARG A 1 123 ? 19.450 -3.099 12.673 1.00 63.16 123 ARG A CA 1
ATOM 975 C C . ARG A 1 123 ? 20.275 -1.832 12.839 1.00 63.16 123 ARG A C 1
ATOM 977 O O . ARG A 1 123 ? 21.418 -1.772 12.382 1.00 63.16 123 ARG A O 1
ATOM 984 N N . ARG A 1 124 ? 19.726 -0.833 13.525 1.00 57.72 124 ARG A N 1
ATOM 985 C CA . ARG A 1 124 ? 20.524 0.269 14.062 1.00 57.72 124 ARG A CA 1
ATOM 986 C C . ARG A 1 124 ? 21.349 -0.286 15.220 1.00 57.72 124 ARG A C 1
ATOM 988 O O . ARG A 1 124 ? 21.082 0.006 16.378 1.00 57.72 124 ARG A O 1
ATOM 995 N N . SER A 1 125 ? 22.331 -1.129 14.916 1.00 43.94 125 SER A N 1
ATOM 996 C CA . SER A 1 125 ? 23.435 -1.367 15.831 1.00 43.94 125 SER A CA 1
ATOM 997 C C . SER A 1 125 ? 24.027 0.007 16.106 1.00 43.94 125 SER A C 1
ATOM 999 O O . SER A 1 125 ? 24.334 0.741 15.162 1.00 43.94 125 SER A O 1
ATOM 1001 N N . GLY A 1 126 ? 24.066 0.402 17.380 1.00 39.47 126 GLY A N 1
ATOM 1002 C CA . GLY A 1 126 ? 24.649 1.670 17.790 1.00 39.47 126 GLY A CA 1
ATOM 1003 C C . GLY A 1 126 ? 25.978 1.871 17.071 1.00 39.47 126 GLY A C 1
ATOM 1004 O O . GLY A 1 126 ? 26.742 0.924 16.905 1.00 39.47 126 GLY A O 1
ATOM 1005 N N . VAL A 1 127 ? 26.208 3.087 16.589 1.00 38.09 127 VAL A N 1
ATOM 1006 C CA . VAL A 1 127 ? 27.471 3.518 15.989 1.00 38.09 127 VAL A CA 1
ATOM 1007 C C . VAL A 1 127 ? 28.572 3.364 17.046 1.00 38.09 127 VAL A C 1
ATOM 1009 O O . VAL A 1 127 ? 28.861 4.286 17.799 1.00 38.09 127 VAL A O 1
ATOM 1012 N N . ALA A 1 128 ? 29.097 2.154 17.167 1.00 37.06 128 ALA A N 1
ATOM 1013 C CA . ALA A 1 128 ? 30.132 1.727 18.093 1.00 37.06 128 ALA A CA 1
ATOM 1014 C C . ALA A 1 128 ? 30.706 0.406 17.566 1.00 37.06 128 ALA A C 1
ATOM 1016 O O . ALA A 1 128 ? 30.634 -0.601 18.245 1.00 37.06 128 ALA A O 1
ATOM 1017 N N . ASP A 1 129 ? 31.151 0.406 16.309 1.00 33.34 129 ASP A N 1
ATOM 1018 C CA . ASP A 1 129 ? 32.121 -0.552 15.753 1.00 33.34 129 ASP A CA 1
ATOM 1019 C C . ASP A 1 129 ? 32.584 -0.023 14.385 1.00 33.34 129 ASP A C 1
ATOM 1021 O O . ASP A 1 129 ? 32.449 -0.636 13.330 1.00 33.34 129 ASP A O 1
ATOM 1025 N N . LEU A 1 130 ? 33.106 1.204 14.401 1.00 36.19 130 LEU A N 1
ATOM 1026 C CA . LEU A 1 130 ? 34.146 1.597 13.461 1.00 36.19 130 LEU A CA 1
ATOM 1027 C C . LEU A 1 130 ? 35.387 1.839 14.307 1.00 36.19 130 LEU A C 1
ATOM 1029 O O . LEU A 1 130 ? 35.605 2.933 14.827 1.00 36.19 130 LEU A O 1
ATOM 1033 N N . ASP A 1 131 ? 36.158 0.765 14.465 1.00 35.28 131 ASP A N 1
ATOM 1034 C CA . ASP A 1 131 ? 37.565 0.797 14.835 1.00 35.28 131 ASP A CA 1
ATOM 1035 C C . ASP A 1 131 ? 38.301 1.765 13.898 1.00 35.28 131 ASP A C 1
ATOM 1037 O O . ASP A 1 131 ? 38.762 1.411 12.814 1.00 35.28 131 ASP A O 1
ATOM 1041 N N . VAL A 1 132 ? 38.405 3.021 14.325 1.00 36.47 132 VAL A N 1
ATOM 1042 C CA . VAL A 1 132 ? 39.337 3.996 13.770 1.00 36.47 132 VAL A CA 1
ATOM 1043 C C . VAL A 1 132 ? 40.269 4.402 14.902 1.00 36.47 132 VAL A C 1
ATOM 1045 O O . VAL A 1 132 ? 39.963 5.268 15.710 1.00 36.47 132 VAL A O 1
ATOM 1048 N N . ILE A 1 133 ? 41.412 3.714 14.925 1.00 35.03 133 ILE A N 1
ATOM 1049 C CA . ILE A 1 133 ? 42.699 4.149 15.478 1.00 35.03 133 ILE A CA 1
ATOM 1050 C C . ILE A 1 133 ? 42.651 4.532 16.967 1.00 35.03 133 ILE A C 1
ATOM 1052 O O . ILE A 1 133 ? 42.502 5.689 17.355 1.00 35.03 133 ILE A O 1
ATOM 1056 N N . LYS A 1 134 ? 42.903 3.529 17.817 1.00 33.97 134 LYS A N 1
ATOM 1057 C CA . LYS A 1 134 ? 43.506 3.752 19.134 1.00 33.97 134 LYS A CA 1
ATOM 1058 C C . LYS A 1 134 ? 44.878 4.387 18.926 1.00 33.97 134 LYS A C 1
ATOM 1060 O O . LYS A 1 134 ? 45.796 3.681 18.535 1.00 33.97 134 LYS A O 1
ATOM 1065 N N . ASP A 1 135 ? 44.997 5.675 19.224 1.00 30.78 135 ASP A N 1
ATOM 1066 C CA . ASP A 1 135 ? 46.163 6.211 19.919 1.00 30.78 135 ASP A CA 1
ATOM 1067 C C . ASP A 1 135 ? 45.837 7.545 20.616 1.00 30.78 135 ASP A C 1
ATOM 1069 O O . ASP A 1 135 ? 45.356 8.499 20.013 1.00 30.78 135 ASP A O 1
ATOM 1073 N N . ALA A 1 136 ? 46.188 7.567 21.905 1.00 28.25 136 ALA A N 1
ATOM 1074 C CA . ALA A 1 136 ? 46.467 8.713 22.775 1.00 28.25 136 ALA A CA 1
ATOM 1075 C C . ALA A 1 136 ? 45.338 9.425 23.578 1.00 28.25 136 ALA A C 1
ATOM 1077 O O . ALA A 1 136 ? 44.799 10.454 23.192 1.00 28.25 136 ALA A O 1
ATOM 1078 N N . ILE A 1 137 ? 45.211 8.927 24.822 1.00 31.25 137 ILE A N 1
ATOM 1079 C CA . ILE A 1 137 ? 45.086 9.615 26.134 1.00 31.25 137 ILE A CA 1
ATOM 1080 C C . ILE A 1 137 ? 43.709 10.201 26.552 1.00 31.25 137 ILE A C 1
ATOM 1082 O O . ILE A 1 137 ? 43.200 11.121 25.919 1.00 31.25 137 ILE A O 1
ATOM 1086 N N . PRO A 1 138 ? 43.136 9.737 27.692 1.00 29.19 138 PRO A N 1
ATOM 1087 C CA . PRO A 1 138 ? 41.827 10.154 28.188 1.00 29.19 138 PRO A CA 1
ATOM 1088 C C . PRO A 1 138 ? 41.910 11.389 29.099 1.00 29.19 138 PRO A C 1
ATOM 1090 O O . PRO A 1 138 ? 42.706 11.429 30.038 1.00 29.19 138 PRO A O 1
ATOM 1093 N N . THR A 1 139 ? 41.014 12.356 28.900 1.00 29.27 139 THR A N 1
ATOM 1094 C CA . THR A 1 139 ? 40.688 13.361 29.924 1.00 29.27 139 THR A CA 1
ATOM 1095 C C . THR A 1 139 ? 39.224 13.237 30.313 1.00 29.27 139 THR A C 1
ATOM 1097 O O . THR A 1 139 ? 38.328 13.471 29.505 1.00 29.27 139 THR A O 1
ATOM 1100 N N . ASN A 1 140 ? 39.030 12.830 31.566 1.00 29.33 140 ASN A N 1
ATOM 1101 C CA . ASN A 1 140 ? 37.763 12.709 32.275 1.00 29.33 140 ASN A CA 1
ATOM 1102 C C . ASN A 1 140 ? 36.918 13.983 32.155 1.00 29.33 140 ASN A C 1
ATOM 1104 O O . ASN A 1 140 ? 37.455 15.068 32.355 1.00 29.33 140 ASN A O 1
ATOM 1108 N N . ASN A 1 141 ? 35.610 13.832 31.929 1.00 32.00 141 ASN A N 1
ATOM 1109 C CA . ASN A 1 141 ? 34.578 14.616 32.609 1.00 32.00 141 ASN A CA 1
ATOM 1110 C C . ASN A 1 141 ? 33.216 13.904 32.537 1.00 32.00 141 ASN A C 1
ATOM 1112 O O . ASN A 1 141 ? 32.900 13.192 31.588 1.00 32.00 141 ASN A O 1
ATOM 1116 N N . GLU A 1 142 ? 32.477 14.058 33.628 1.00 30.78 142 GLU A N 1
ATOM 1117 C CA . GLU A 1 142 ? 31.339 13.277 34.105 1.00 30.78 142 GLU A CA 1
ATOM 1118 C C . GLU A 1 142 ? 30.008 13.539 33.360 1.00 30.78 142 GLU A C 1
ATOM 1120 O O . GLU A 1 142 ? 29.713 14.662 32.972 1.00 30.78 142 GLU A O 1
ATOM 1125 N N . GLY A 1 143 ? 29.156 12.504 33.280 1.00 28.09 143 GLY A N 1
ATOM 1126 C CA . GLY A 1 143 ? 27.716 12.598 33.587 1.00 28.09 143 GLY A CA 1
ATOM 1127 C C . GLY A 1 143 ? 26.701 13.165 32.568 1.00 28.09 143 GLY A C 1
ATOM 1128 O O . GLY A 1 143 ? 26.401 14.352 32.590 1.00 28.09 143 GLY A O 1
ATOM 1129 N N . THR A 1 144 ? 25.951 12.242 31.926 1.00 30.30 144 THR A N 1
ATOM 1130 C CA . THR A 1 144 ? 24.505 12.309 31.515 1.00 30.30 144 THR A CA 1
ATOM 1131 C C . THR A 1 144 ? 24.068 13.246 30.354 1.00 30.30 144 THR A C 1
ATOM 1133 O O . THR A 1 144 ? 24.806 14.150 29.993 1.00 30.30 144 THR A O 1
ATOM 1136 N N . PRO A 1 145 ? 22.817 13.168 29.824 1.00 37.88 145 PRO A N 1
ATOM 1137 C CA . PRO A 1 145 ? 22.062 12.060 29.205 1.00 37.88 145 PRO A CA 1
ATOM 1138 C C . PRO A 1 145 ? 21.419 12.460 27.832 1.00 37.88 145 PRO A C 1
ATOM 1140 O O . PRO A 1 145 ? 21.623 13.555 27.322 1.00 37.88 145 PRO A O 1
ATOM 1143 N N . GLU A 1 146 ? 20.625 11.548 27.252 1.00 32.56 146 GLU A N 1
ATOM 1144 C CA . GLU A 1 146 ? 19.767 11.623 26.043 1.00 32.56 146 GLU A CA 1
ATOM 1145 C C . GLU A 1 146 ? 19.422 13.011 25.434 1.00 32.56 146 GLU A C 1
ATOM 1147 O O . GLU A 1 146 ? 18.864 13.898 26.084 1.00 32.56 146 GLU A O 1
ATOM 1152 N N . SER A 1 147 ? 19.607 13.150 24.111 1.00 31.69 147 SER A N 1
ATOM 1153 C CA . SER A 1 147 ? 19.255 14.359 23.353 1.00 31.69 147 SER A CA 1
ATOM 1154 C C . SER A 1 147 ? 17.738 14.506 23.138 1.00 31.69 147 SER A C 1
ATOM 1156 O O . SER A 1 147 ? 17.144 13.876 22.256 1.00 31.69 147 SER A O 1
ATOM 1158 N N . LYS A 1 148 ? 17.103 15.402 23.898 1.00 33.22 148 LYS A N 1
ATOM 1159 C CA . LYS A 1 148 ? 15.816 16.010 23.526 1.00 33.22 148 LYS A CA 1
ATOM 1160 C C . LYS A 1 148 ? 16.040 17.026 22.396 1.00 33.22 148 LYS A C 1
ATOM 1162 O O . LYS A 1 148 ? 17.027 17.753 22.399 1.00 33.22 148 LYS A O 1
ATOM 1167 N N . ARG A 1 149 ? 15.107 17.058 21.436 1.00 37.44 149 ARG A N 1
ATOM 1168 C CA . ARG A 1 149 ? 15.071 17.961 20.268 1.00 37.44 149 ARG A CA 1
ATOM 1169 C C . ARG A 1 149 ? 15.458 19.404 20.635 1.00 37.44 149 ARG A C 1
ATOM 1171 O O . ARG A 1 149 ? 14.875 19.969 21.559 1.00 37.44 149 ARG A O 1
ATOM 1178 N N . LEU A 1 150 ? 16.371 20.004 19.864 1.00 27.95 150 LEU A N 1
ATOM 1179 C CA . LEU A 1 150 ? 16.693 21.432 19.948 1.00 27.95 150 LEU A CA 1
ATOM 1180 C C . LEU A 1 150 ? 15.428 22.258 19.650 1.00 27.95 150 LEU A C 1
ATOM 1182 O O . LEU A 1 150 ? 14.911 22.232 18.533 1.00 27.95 150 LEU A O 1
ATOM 1186 N N . ARG A 1 151 ? 14.926 22.990 20.650 1.00 29.39 151 ARG A N 1
ATOM 1187 C CA . ARG A 1 151 ? 13.985 24.099 20.442 1.00 29.39 151 ARG A CA 1
ATOM 1188 C C . ARG A 1 151 ? 14.796 25.334 20.058 1.00 29.39 151 ARG A C 1
ATOM 1190 O O . ARG A 1 151 ? 15.648 25.762 20.830 1.00 29.39 151 ARG A O 1
ATOM 1197 N N . TYR A 1 152 ? 14.512 25.912 18.895 1.00 33.12 152 TYR A N 1
ATOM 1198 C CA . TYR A 1 152 ? 14.936 27.274 18.579 1.00 33.12 152 TYR A CA 1
ATOM 1199 C C . TYR A 1 152 ? 14.145 28.230 19.480 1.00 33.12 152 TYR A C 1
ATOM 1201 O O . TYR A 1 152 ? 12.946 28.407 19.279 1.00 33.12 152 TYR A O 1
ATOM 1209 N N . ASN A 1 153 ? 14.797 28.813 20.484 1.00 32.84 153 ASN A N 1
ATOM 1210 C CA . ASN A 1 153 ? 14.259 29.962 21.204 1.00 32.84 153 ASN A CA 1
ATOM 1211 C C . ASN A 1 153 ? 14.881 31.223 20.602 1.00 32.84 153 ASN A C 1
ATOM 1213 O O . ASN A 1 153 ? 16.098 31.394 20.613 1.00 32.84 153 ASN A O 1
ATOM 1217 N N . THR A 1 154 ? 14.028 32.078 20.049 1.00 35.06 154 THR A N 1
ATOM 1218 C CA . THR A 1 154 ? 14.362 33.433 19.619 1.00 35.06 154 THR A CA 1
ATOM 1219 C C . THR A 1 154 ? 14.767 34.252 20.845 1.00 35.06 154 THR A C 1
ATOM 1221 O O . THR A 1 154 ? 14.001 34.370 21.798 1.00 35.06 154 THR A O 1
ATOM 1224 N N . ASP A 1 155 ? 15.988 34.780 20.822 1.00 32.16 155 ASP A N 1
ATOM 1225 C CA . ASP A 1 155 ? 16.581 35.605 21.874 1.00 32.16 155 ASP A CA 1
ATOM 1226 C C . ASP A 1 155 ? 15.829 36.951 21.966 1.00 32.16 155 ASP A C 1
ATOM 1228 O O . ASP A 1 155 ? 15.850 37.744 21.023 1.00 32.16 155 ASP A O 1
ATOM 1232 N N . CYS A 1 156 ? 15.117 37.195 23.070 1.00 36.16 156 CYS A N 1
ATOM 1233 C CA . CYS A 1 156 ? 14.462 38.472 23.368 1.00 36.16 156 CYS A CA 1
ATOM 1234 C C . CYS A 1 156 ? 15.156 39.076 24.596 1.00 36.16 156 CYS A C 1
ATOM 1236 O O . CYS A 1 156 ? 14.997 38.587 25.711 1.00 36.16 156 CYS A O 1
ATOM 1238 N N . LYS A 1 157 ? 15.968 40.113 24.372 1.00 38.47 157 LYS A N 1
ATOM 1239 C CA . LYS A 1 157 ? 17.049 40.568 25.264 1.00 38.47 157 LYS A CA 1
ATOM 1240 C C . LYS A 1 157 ? 16.665 41.325 26.545 1.00 38.47 157 LYS A C 1
ATOM 1242 O O . LYS A 1 157 ? 17.568 41.820 27.203 1.00 38.47 157 LYS A O 1
ATOM 1247 N N . ASP A 1 158 ? 15.399 41.368 26.958 1.00 38.47 158 ASP A N 1
ATOM 1248 C CA . ASP A 1 158 ? 14.975 42.251 28.064 1.00 38.47 158 ASP A CA 1
ATOM 1249 C C . ASP A 1 158 ? 14.067 41.588 29.120 1.00 38.47 158 ASP A C 1
ATOM 1251 O O . ASP A 1 158 ? 13.147 42.220 29.637 1.00 38.47 158 ASP A O 1
ATOM 1255 N N . PHE A 1 159 ? 14.309 40.324 29.489 1.00 44.94 159 PHE A N 1
ATOM 1256 C CA . PHE A 1 159 ? 13.567 39.689 30.590 1.00 44.94 159 PHE A CA 1
ATOM 1257 C C . PHE A 1 159 ? 14.447 39.437 31.824 1.00 44.94 159 PHE A C 1
ATOM 1259 O O . PHE A 1 159 ? 15.453 38.735 31.754 1.00 44.94 159 PHE A O 1
ATOM 1266 N N . VAL A 1 160 ? 14.063 40.030 32.959 1.00 40.78 160 VAL A N 1
ATOM 1267 C CA . VAL A 1 160 ? 14.755 39.943 34.257 1.00 40.78 160 VAL A CA 1
ATOM 1268 C C . VAL A 1 160 ? 14.252 38.720 35.033 1.00 40.78 160 VAL A C 1
ATOM 1270 O O . VAL A 1 160 ? 13.052 38.569 35.256 1.00 40.78 160 VAL A O 1
ATOM 1273 N N . ASP A 1 161 ? 15.179 37.854 35.445 1.00 37.19 161 ASP A N 1
ATOM 1274 C CA . ASP A 1 161 ? 14.935 36.598 36.166 1.00 37.19 161 ASP A CA 1
ATOM 1275 C C . ASP A 1 161 ? 14.566 36.830 37.649 1.00 37.19 161 ASP A C 1
ATOM 1277 O O . ASP A 1 161 ? 15.167 37.658 38.332 1.00 37.19 161 ASP A O 1
ATOM 1281 N N . SER A 1 162 ? 13.573 36.096 38.160 1.00 38.50 162 SER A N 1
ATOM 1282 C CA . SER A 1 162 ? 13.095 36.139 39.555 1.00 38.50 162 SER A CA 1
ATOM 1283 C C . SER A 1 162 ? 13.137 34.738 40.179 1.00 38.50 162 SER A C 1
ATOM 1285 O O . SER A 1 162 ? 12.111 34.158 40.527 1.00 38.50 162 SER A O 1
ATOM 1287 N N . GLY A 1 163 ? 14.343 34.179 40.302 1.00 39.22 163 GLY A N 1
ATOM 1288 C CA . GLY A 1 163 ? 14.615 32.817 40.781 1.00 39.22 163 GLY A CA 1
ATOM 1289 C C . GLY A 1 163 ? 14.872 32.646 42.286 1.00 39.22 163 GLY A C 1
ATOM 1290 O O . GLY A 1 163 ? 15.646 31.773 42.671 1.00 39.22 163 GLY A O 1
ATOM 1291 N N . THR A 1 164 ? 14.258 33.435 43.171 1.00 42.72 164 THR A N 1
ATOM 1292 C CA . THR A 1 164 ? 14.260 33.140 44.617 1.00 42.72 164 THR A CA 1
ATOM 1293 C C . THR A 1 164 ? 13.044 32.298 44.980 1.00 42.72 164 THR A C 1
ATOM 1295 O O . THR A 1 164 ? 12.019 32.846 45.375 1.00 42.72 164 THR A O 1
ATOM 1298 N N . LEU A 1 165 ? 13.149 30.973 44.872 1.00 34.41 165 LEU A N 1
ATOM 1299 C CA . LEU A 1 165 ? 12.325 30.052 45.661 1.00 34.41 165 LEU A CA 1
ATOM 1300 C C . LEU A 1 165 ? 12.999 28.676 45.733 1.00 34.41 165 LEU A C 1
ATOM 1302 O O . LEU A 1 165 ? 13.237 28.008 44.732 1.00 34.41 165 LEU A O 1
ATOM 1306 N N . GLN A 1 166 ? 13.344 28.302 46.961 1.00 32.75 166 GLN A N 1
ATOM 1307 C CA . GLN A 1 166 ? 14.160 27.162 47.353 1.00 32.75 166 GLN A CA 1
ATOM 1308 C C . GLN A 1 166 ? 13.273 26.140 48.075 1.00 32.75 166 GLN A C 1
ATOM 1310 O O . GLN A 1 166 ? 12.751 26.456 49.138 1.00 32.75 166 GLN A O 1
ATOM 1315 N N . ILE A 1 167 ? 13.124 24.926 47.534 1.00 31.80 167 ILE A N 1
ATOM 1316 C CA . ILE A 1 167 ? 12.595 23.714 48.202 1.00 31.80 167 ILE A CA 1
ATOM 1317 C C . ILE A 1 167 ? 13.204 22.539 47.409 1.00 31.80 167 ILE A C 1
ATOM 1319 O O . ILE A 1 167 ? 13.125 22.550 46.189 1.00 31.80 167 ILE A O 1
ATOM 1323 N N . GLY A 1 168 ? 13.880 21.514 47.917 1.00 27.00 168 GLY A N 1
ATOM 1324 C CA . GLY A 1 168 ? 13.974 20.887 49.230 1.00 27.00 168 GLY A CA 1
ATOM 1325 C C . GLY A 1 168 ? 14.149 19.385 48.941 1.00 27.00 168 GLY A C 1
ATOM 1326 O O . GLY A 1 168 ? 13.280 18.765 48.341 1.00 27.00 168 GLY A O 1
ATOM 1327 N N . SER A 1 169 ? 15.320 18.841 49.261 1.00 29.17 169 SER A N 1
ATOM 1328 C CA . SER A 1 169 ? 15.824 17.489 48.965 1.00 29.17 169 SER A CA 1
ATOM 1329 C C . SER A 1 169 ? 15.021 16.330 49.580 1.00 29.17 169 SER A C 1
ATOM 1331 O O . SER A 1 169 ? 14.499 16.500 50.680 1.00 29.17 169 SER A O 1
ATOM 1333 N N . SER A 1 170 ? 15.056 15.127 48.967 1.00 31.86 170 SER A N 1
ATOM 1334 C CA . SER A 1 170 ? 15.577 13.858 49.560 1.00 31.86 170 SER A CA 1
ATOM 1335 C C . SER A 1 170 ? 15.203 12.578 48.771 1.00 31.86 170 SER A C 1
ATOM 1337 O O . SER A 1 170 ? 14.068 12.385 48.353 1.00 31.86 170 SER A O 1
ATOM 1339 N N . SER A 1 171 ? 16.158 11.651 48.656 1.00 31.05 171 SER A N 1
ATOM 1340 C CA . SER A 1 171 ? 16.023 10.182 48.484 1.00 31.05 171 SER A CA 1
ATOM 1341 C C . SER A 1 171 ? 17.068 9.546 49.426 1.00 31.05 171 SER A C 1
ATOM 1343 O O . SER A 1 171 ? 18.071 10.230 49.663 1.00 31.05 171 SER A O 1
ATOM 1345 N N . PRO A 1 172 ? 16.894 8.324 50.002 1.00 38.53 172 PRO A N 1
ATOM 1346 C CA . PRO A 1 172 ? 17.322 7.095 49.293 1.00 38.53 172 PRO A CA 1
ATOM 1347 C C . PRO A 1 172 ? 16.663 5.721 49.676 1.00 38.53 172 PRO A C 1
ATOM 1349 O O . PRO A 1 172 ? 16.284 5.466 50.811 1.00 38.53 172 PRO A O 1
ATOM 1352 N N . THR A 1 173 ? 16.602 4.830 48.670 1.00 31.25 173 THR A N 1
ATOM 1353 C CA . THR A 1 173 ? 16.921 3.369 48.564 1.00 31.25 173 THR A CA 1
ATOM 1354 C C . THR A 1 173 ? 16.649 2.334 49.695 1.00 31.25 173 THR A C 1
ATOM 1356 O O . THR A 1 173 ? 17.274 2.402 50.744 1.00 31.25 173 THR A O 1
ATOM 1359 N N . SER A 1 174 ? 15.922 1.225 49.399 1.00 27.67 174 SER A N 1
ATOM 1360 C CA . SER A 1 174 ? 16.446 -0.183 49.370 1.00 27.6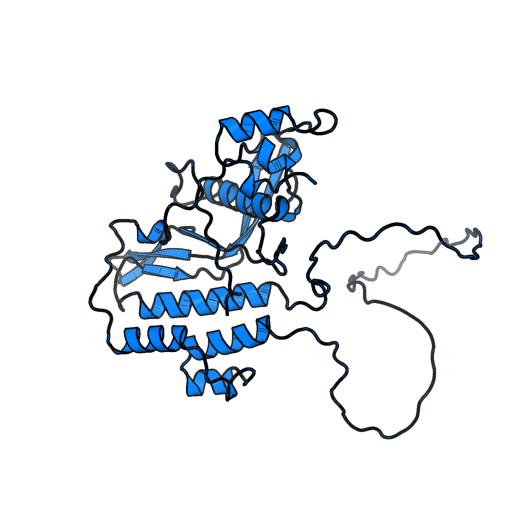7 174 SER A CA 1
ATOM 1361 C C . SER A 1 174 ? 15.393 -1.314 49.134 1.00 27.67 174 SER A C 1
ATOM 1363 O O . SER A 1 174 ? 14.410 -1.441 49.847 1.00 27.67 174 SER A O 1
ATOM 1365 N N . LYS A 1 175 ? 15.636 -2.124 48.081 1.00 30.70 175 LYS A N 1
ATOM 1366 C CA . LYS A 1 175 ? 15.658 -3.613 47.948 1.00 30.70 175 LYS A CA 1
ATOM 1367 C C . LYS A 1 175 ? 14.716 -4.554 48.763 1.00 30.70 175 LYS A C 1
ATOM 1369 O O . LYS A 1 175 ? 14.955 -4.745 49.945 1.00 30.70 175 LYS A O 1
ATOM 1374 N N . LEU A 1 176 ? 13.845 -5.326 48.068 1.00 27.31 176 LEU A N 1
ATOM 1375 C CA . LEU A 1 176 ? 13.920 -6.796 47.758 1.00 27.31 176 LEU A CA 1
ATOM 1376 C C . LEU A 1 176 ? 12.557 -7.548 47.671 1.00 27.31 176 LEU A C 1
ATOM 1378 O O . LEU A 1 176 ? 11.747 -7.489 48.583 1.00 27.31 176 LEU A O 1
ATOM 1382 N N . LEU A 1 177 ? 12.446 -8.350 46.594 1.00 31.02 177 LEU A N 1
ATOM 1383 C CA . LEU A 1 177 ? 11.821 -9.685 46.417 1.00 31.02 177 LEU A CA 1
ATOM 1384 C C . LEU A 1 177 ? 10.328 -9.947 46.712 1.00 31.02 177 LEU A C 1
ATOM 1386 O O . LEU A 1 177 ? 9.891 -10.017 47.853 1.00 31.02 177 LEU A O 1
ATOM 1390 N N . GLY A 1 178 ? 9.629 -10.371 45.654 1.00 28.14 178 GLY A N 1
ATOM 1391 C CA . GLY A 1 178 ? 8.472 -11.269 45.705 1.00 28.14 178 GLY A CA 1
ATOM 1392 C C . GLY A 1 178 ? 8.264 -11.911 44.330 1.00 28.14 178 GLY A C 1
ATOM 1393 O O . GLY A 1 178 ? 7.918 -11.215 43.383 1.00 28.14 178 GLY A O 1
ATOM 1394 N N . GLY A 1 179 ? 8.555 -13.208 44.199 1.00 28.70 179 GLY A N 1
ATOM 1395 C CA . GLY A 1 179 ? 8.415 -13.968 42.952 1.00 28.70 179 GLY A CA 1
ATOM 1396 C C . GLY A 1 179 ? 7.204 -14.900 42.949 1.00 28.70 179 GLY A C 1
ATOM 1397 O O . GLY A 1 179 ? 6.804 -15.377 44.008 1.00 28.70 179 GLY A O 1
ATOM 1398 N N . THR A 1 180 ? 6.644 -15.150 41.759 1.00 28.95 180 THR A N 1
ATOM 1399 C CA . THR A 1 180 ? 5.939 -16.365 41.261 1.00 28.95 180 THR A CA 1
ATOM 1400 C C . THR A 1 180 ? 5.244 -16.028 39.925 1.00 28.95 180 THR A C 1
ATOM 1402 O O . THR A 1 180 ? 4.969 -14.855 39.684 1.00 28.95 180 THR A O 1
ATOM 1405 N N . PRO A 1 181 ? 4.823 -17.002 39.099 1.00 33.56 181 PRO A N 1
ATOM 1406 C CA . PRO A 1 181 ? 5.514 -18.190 38.611 1.00 33.56 181 PRO A CA 1
ATOM 1407 C C . PRO A 1 181 ? 5.599 -18.210 37.067 1.00 33.56 181 PRO A C 1
ATOM 1409 O O . PRO A 1 181 ? 4.980 -17.424 36.352 1.00 33.56 181 PRO A O 1
ATOM 1412 N N . ASP A 1 182 ? 6.380 -19.167 36.588 1.00 33.19 182 ASP A N 1
ATOM 1413 C CA . ASP A 1 182 ? 6.609 -19.550 35.199 1.00 33.19 182 ASP A CA 1
ATOM 1414 C C . ASP A 1 182 ? 5.295 -19.775 34.418 1.00 33.19 182 ASP A C 1
ATOM 1416 O O . ASP A 1 182 ? 4.521 -20.690 34.708 1.00 33.19 182 ASP A O 1
ATOM 1420 N N . SER A 1 183 ? 5.042 -18.949 33.404 1.00 28.30 183 SER A N 1
ATOM 1421 C CA . SER A 1 183 ? 4.165 -19.311 32.290 1.00 28.30 183 SER A CA 1
ATOM 1422 C C . SER A 1 183 ? 4.873 -18.907 31.005 1.00 28.30 183 SER A C 1
ATOM 1424 O O . SER A 1 183 ? 5.054 -17.729 30.703 1.00 28.30 183 SER A O 1
ATOM 1426 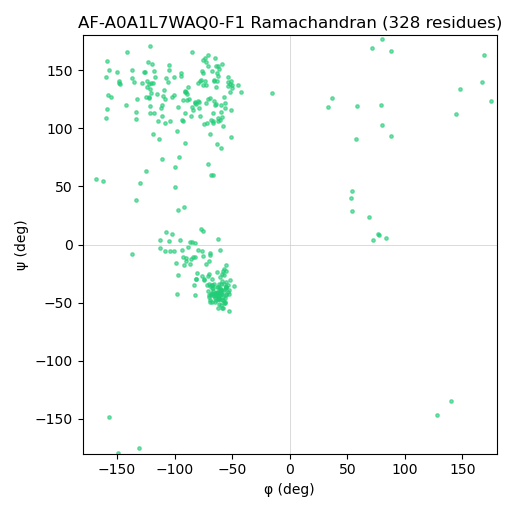N N . SER A 1 184 ? 5.343 -19.928 30.292 1.00 35.84 184 SER A N 1
ATOM 1427 C CA . SER A 1 184 ? 5.996 -19.833 28.992 1.00 35.84 184 SER A CA 1
ATOM 1428 C C . SER A 1 184 ? 5.008 -19.267 27.968 1.00 35.84 184 SER A C 1
ATOM 1430 O O . SER A 1 184 ? 4.284 -19.991 27.289 1.00 35.84 184 SER A O 1
ATOM 1432 N N . ILE A 1 185 ? 4.939 -17.941 27.895 1.00 35.78 185 ILE A N 1
ATOM 1433 C CA . ILE A 1 185 ? 4.425 -17.230 26.732 1.00 35.78 185 ILE A CA 1
ATOM 1434 C C . ILE A 1 185 ? 5.613 -17.122 25.784 1.00 35.78 185 ILE A C 1
ATOM 1436 O O . ILE A 1 185 ? 6.631 -16.529 26.137 1.00 35.78 185 ILE A O 1
ATOM 1440 N N . GLY A 1 186 ? 5.487 -17.712 24.594 1.00 30.84 186 GLY A N 1
ATOM 1441 C CA . GLY A 1 186 ? 6.437 -17.591 23.485 1.00 30.84 186 GLY A CA 1
ATOM 1442 C C . GLY A 1 186 ? 6.483 -16.166 22.928 1.00 30.84 186 GLY A C 1
ATOM 1443 O O . GLY A 1 186 ? 6.148 -15.929 21.770 1.00 30.84 186 GLY A O 1
ATOM 1444 N N . TYR A 1 187 ? 6.846 -15.208 23.776 1.00 32.91 187 TYR A N 1
ATOM 1445 C CA . TYR A 1 187 ? 7.180 -13.852 23.396 1.00 32.91 187 TYR A CA 1
ATOM 1446 C C . TYR A 1 187 ? 8.532 -13.923 22.693 1.00 32.91 187 TYR A C 1
ATOM 1448 O O . TYR A 1 187 ? 9.564 -14.148 23.324 1.00 32.91 187 TYR A O 1
ATOM 1456 N N . VAL A 1 188 ? 8.525 -13.799 21.369 1.00 42.50 188 VAL A N 1
ATOM 1457 C CA . VAL A 1 188 ? 9.763 -13.529 20.640 1.00 42.50 188 VAL A CA 1
ATOM 1458 C C . VAL A 1 188 ? 10.202 -12.135 21.065 1.00 42.50 188 VAL A C 1
ATOM 1460 O O . VAL A 1 188 ? 9.415 -11.194 20.960 1.00 42.50 188 VAL A O 1
ATOM 1463 N N . ASP A 1 189 ? 11.424 -12.026 21.582 1.00 38.78 189 ASP A N 1
ATOM 1464 C CA . ASP A 1 189 ? 12.001 -10.766 22.040 1.00 38.78 189 ASP A CA 1
ATOM 1465 C C . ASP A 1 189 ? 12.014 -9.767 20.872 1.00 38.78 189 ASP A C 1
ATOM 1467 O O . ASP A 1 189 ? 12.784 -9.891 19.914 1.00 38.78 189 ASP A O 1
ATOM 1471 N N . GLN A 1 190 ? 11.062 -8.832 20.885 1.00 51.25 190 GLN A N 1
ATOM 1472 C CA . GLN A 1 190 ? 10.977 -7.783 19.880 1.00 51.25 190 GLN A CA 1
ATOM 1473 C C . GLN A 1 190 ? 12.106 -6.798 20.158 1.00 51.25 190 GLN A C 1
ATOM 1475 O O . GLN A 1 190 ? 12.170 -6.223 21.245 1.00 51.25 190 GLN A O 1
ATOM 1480 N N . ALA A 1 191 ? 12.983 -6.586 19.173 1.00 50.81 191 ALA A N 1
ATOM 1481 C CA . ALA A 1 191 ? 14.019 -5.568 19.282 1.00 50.81 191 ALA A CA 1
ATOM 1482 C C . ALA A 1 191 ? 13.382 -4.220 19.681 1.00 50.81 191 ALA A C 1
ATOM 1484 O O . ALA A 1 191 ? 12.315 -3.878 19.150 1.00 50.81 191 ALA A O 1
ATOM 1485 N N . PRO A 1 192 ? 14.000 -3.445 20.591 1.00 58.06 192 PRO A N 1
ATOM 1486 C CA . PRO A 1 192 ? 13.483 -2.141 20.974 1.00 58.06 192 PRO A CA 1
ATOM 1487 C C . PRO A 1 192 ? 13.185 -1.288 19.734 1.00 58.06 192 PRO A C 1
ATOM 1489 O O . PRO A 1 192 ? 14.009 -1.179 18.831 1.00 58.06 192 PRO A O 1
ATOM 1492 N N . THR A 1 193 ? 12.027 -0.621 19.687 1.00 59.59 193 THR A N 1
ATOM 1493 C CA . THR A 1 193 ? 11.565 0.184 18.531 1.00 59.59 193 THR A CA 1
ATOM 1494 C C . THR A 1 193 ? 12.561 1.272 18.081 1.00 59.59 193 THR A C 1
ATOM 1496 O O . THR A 1 193 ? 12.451 1.812 16.975 1.00 59.59 193 THR A O 1
ATOM 1499 N N . ARG A 1 194 ? 13.526 1.629 18.940 1.00 60.50 194 ARG A N 1
ATOM 1500 C CA . ARG A 1 194 ? 14.623 2.569 18.652 1.00 60.50 194 ARG A CA 1
ATOM 1501 C C . ARG A 1 194 ? 15.703 1.968 17.740 1.00 60.50 194 ARG A C 1
ATOM 1503 O O . ARG A 1 194 ? 16.294 2.716 16.960 1.00 60.50 194 ARG A O 1
ATOM 1510 N N . ASP A 1 195 ? 15.891 0.653 17.807 1.00 59.12 195 ASP A N 1
ATOM 1511 C CA . ASP A 1 195 ? 16.931 -0.098 17.094 1.00 59.12 195 ASP A CA 1
ATOM 1512 C C . ASP A 1 195 ? 16.449 -0.578 15.716 1.00 59.12 195 ASP A C 1
ATOM 1514 O O . ASP A 1 195 ? 17.238 -1.012 14.875 1.00 59.12 195 ASP A O 1
ATOM 1518 N N . LEU A 1 196 ? 15.141 -0.476 15.465 1.00 62.34 196 LEU A N 1
ATOM 1519 C CA . LEU A 1 196 ? 14.540 -0.746 14.166 1.00 62.34 196 LEU A CA 1
ATOM 1520 C C . LEU A 1 196 ? 14.805 0.411 13.188 1.00 62.34 196 LEU A C 1
ATOM 1522 O O . LEU A 1 196 ? 14.868 1.580 13.599 1.00 62.34 196 LEU A O 1
ATOM 1526 N N . PRO A 1 197 ? 14.942 0.115 11.885 1.00 69.31 197 PRO A N 1
ATOM 1527 C CA . PRO A 1 197 ? 15.050 1.149 10.871 1.00 69.31 197 PRO A CA 1
ATOM 1528 C C . PRO A 1 197 ? 13.816 2.064 10.880 1.00 69.31 197 PRO A C 1
ATOM 1530 O O . PRO A 1 197 ? 12.743 1.681 11.349 1.00 69.31 197 PRO A O 1
ATOM 1533 N N . PRO A 1 198 ? 13.957 3.309 10.398 1.00 79.19 198 PRO A N 1
ATOM 1534 C CA . PRO A 1 198 ? 12.830 4.223 10.311 1.00 79.19 198 PRO A CA 1
ATOM 1535 C C . PRO A 1 198 ? 11.740 3.665 9.387 1.00 79.19 198 PRO A C 1
ATOM 1537 O O . PRO A 1 198 ? 12.019 2.929 8.446 1.00 79.19 198 PRO A O 1
ATOM 1540 N N . GLU A 1 199 ? 10.493 4.045 9.660 1.00 80.69 199 GLU A N 1
ATOM 1541 C CA . GLU A 1 199 ? 9.315 3.625 8.889 1.00 80.69 199 GLU A CA 1
ATOM 1542 C C . GLU A 1 199 ? 9.433 3.994 7.408 1.00 80.69 199 GLU A C 1
ATOM 1544 O O . GLU A 1 199 ? 9.083 3.193 6.547 1.00 80.69 199 GLU A O 1
ATOM 1549 N N . ASP A 1 200 ? 10.070 5.131 7.117 1.00 84.62 200 ASP A N 1
ATOM 1550 C CA . ASP A 1 200 ? 10.375 5.575 5.758 1.00 84.62 200 ASP A CA 1
ATOM 1551 C C . ASP A 1 200 ? 11.215 4.548 4.965 1.00 84.62 200 ASP A C 1
ATOM 1553 O O . ASP A 1 200 ? 11.098 4.484 3.744 1.00 84.62 200 ASP A O 1
ATOM 1557 N N . ASN A 1 201 ? 12.017 3.689 5.617 1.00 86.81 201 ASN A N 1
ATOM 1558 C CA . ASN A 1 201 ? 12.704 2.589 4.922 1.00 86.81 201 ASN A CA 1
ATOM 1559 C C . ASN A 1 201 ? 11.714 1.517 4.444 1.00 86.81 201 ASN A C 1
ATOM 1561 O O . ASN A 1 201 ? 11.906 0.950 3.371 1.00 86.81 201 ASN A O 1
ATOM 1565 N N . THR A 1 202 ? 10.658 1.249 5.219 1.00 88.12 202 THR A N 1
ATOM 1566 C CA . THR A 1 202 ? 9.587 0.312 4.846 1.00 88.12 202 THR A CA 1
ATOM 1567 C C . THR A 1 202 ? 8.748 0.888 3.712 1.00 88.12 202 THR A C 1
ATOM 1569 O O . THR A 1 202 ? 8.500 0.188 2.732 1.00 88.12 202 THR A O 1
ATOM 1572 N N . VAL A 1 203 ? 8.397 2.179 3.789 1.00 89.25 203 VAL A N 1
ATOM 1573 C CA . VAL A 1 203 ? 7.735 2.896 2.687 1.00 89.25 203 VAL A CA 1
ATOM 1574 C C . VAL A 1 203 ? 8.591 2.809 1.425 1.00 89.25 203 VAL A C 1
ATOM 1576 O O . VAL A 1 203 ? 8.105 2.368 0.387 1.00 89.25 203 VAL A O 1
ATOM 1579 N N . ARG A 1 204 ? 9.891 3.125 1.518 1.00 91.38 204 ARG A N 1
ATOM 1580 C CA . ARG A 1 204 ? 10.824 3.054 0.385 1.00 91.38 204 ARG A CA 1
ATOM 1581 C C . ARG A 1 204 ? 10.931 1.640 -0.194 1.00 91.38 204 ARG A C 1
ATOM 1583 O O . ARG A 1 204 ? 10.935 1.495 -1.413 1.00 91.38 204 ARG A O 1
ATOM 1590 N N . LEU A 1 205 ? 10.986 0.605 0.647 1.00 91.94 205 LEU A N 1
ATOM 1591 C CA . LEU A 1 205 ? 10.993 -0.788 0.195 1.00 91.94 205 LEU A CA 1
ATOM 1592 C C . LEU A 1 205 ? 9.730 -1.120 -0.607 1.00 91.94 205 LEU A C 1
ATOM 1594 O O . LEU A 1 205 ? 9.831 -1.597 -1.735 1.00 91.94 205 LEU A O 1
ATOM 1598 N N . ILE A 1 206 ? 8.548 -0.827 -0.061 1.00 91.44 206 ILE A N 1
ATOM 1599 C CA . ILE A 1 206 ? 7.269 -1.091 -0.735 1.00 91.44 206 ILE A CA 1
ATOM 1600 C C . ILE A 1 206 ? 7.180 -0.298 -2.043 1.00 91.44 206 ILE A C 1
ATOM 1602 O O . ILE A 1 206 ? 6.798 -0.844 -3.073 1.00 91.44 206 ILE A O 1
ATOM 1606 N N . SER A 1 207 ? 7.615 0.957 -2.022 1.00 93.06 207 SER A N 1
ATOM 1607 C CA . SER A 1 207 ? 7.686 1.867 -3.164 1.00 93.06 207 SER A CA 1
ATOM 1608 C C . SER A 1 207 ? 8.585 1.317 -4.290 1.00 93.06 207 SER A C 1
ATOM 1610 O O . SER A 1 207 ? 8.207 1.351 -5.464 1.00 93.06 207 SER A O 1
ATOM 1612 N N . CYS A 1 208 ? 9.747 0.736 -3.967 1.00 94.75 208 CYS A N 1
ATOM 1613 C CA . CYS A 1 208 ? 10.616 0.065 -4.943 1.00 94.75 208 CYS A CA 1
ATOM 1614 C C . CYS A 1 208 ? 10.012 -1.247 -5.469 1.00 94.75 208 CYS A C 1
ATOM 1616 O O . CYS A 1 208 ? 10.021 -1.475 -6.679 1.00 94.75 208 CYS A O 1
ATOM 1618 N N . VAL A 1 209 ? 9.463 -2.088 -4.585 1.00 93.75 209 VAL A N 1
ATOM 1619 C CA . VAL A 1 209 ? 8.846 -3.377 -4.948 1.00 93.75 209 VAL A CA 1
ATOM 1620 C C . VAL A 1 209 ? 7.652 -3.169 -5.874 1.00 93.75 209 VAL A C 1
ATOM 1622 O O . VAL A 1 209 ? 7.596 -3.760 -6.951 1.00 93.75 209 VAL A O 1
ATOM 1625 N N . MET A 1 210 ? 6.723 -2.291 -5.492 1.00 91.94 210 MET A N 1
ATOM 1626 C CA . MET A 1 210 ? 5.529 -2.012 -6.284 1.00 91.94 210 MET A CA 1
ATOM 1627 C C . MET A 1 210 ? 5.903 -1.457 -7.652 1.00 91.94 210 MET A C 1
ATOM 1629 O O . MET A 1 210 ? 5.383 -1.940 -8.649 1.00 91.94 210 MET A O 1
ATOM 1633 N N . ARG A 1 211 ? 6.848 -0.511 -7.743 1.00 93.56 211 ARG A N 1
ATOM 1634 C CA . ARG A 1 211 ? 7.298 -0.010 -9.051 1.00 93.56 211 ARG A CA 1
ATOM 1635 C C . ARG A 1 211 ? 7.934 -1.091 -9.911 1.00 93.56 211 ARG A C 1
ATOM 1637 O O . ARG A 1 211 ? 7.630 -1.146 -11.094 1.00 93.56 211 ARG A O 1
ATOM 1644 N N . HIS A 1 212 ? 8.777 -1.953 -9.340 1.00 94.31 212 HIS A N 1
ATOM 1645 C CA . HIS A 1 212 ? 9.367 -3.057 -10.094 1.00 94.31 212 HIS A CA 1
ATOM 1646 C C . HIS A 1 212 ? 8.279 -3.960 -10.691 1.00 94.31 212 HIS A C 1
ATOM 1648 O O . HIS A 1 212 ? 8.306 -4.228 -11.888 1.00 94.31 212 HIS A O 1
ATOM 1654 N N . ILE A 1 213 ? 7.286 -4.351 -9.885 1.00 90.00 213 ILE A N 1
ATOM 1655 C CA . ILE A 1 213 ? 6.141 -5.138 -10.358 1.00 90.00 213 ILE A CA 1
ATOM 1656 C C . ILE A 1 213 ? 5.401 -4.369 -11.461 1.00 90.00 213 ILE A C 1
ATOM 1658 O O . ILE A 1 213 ? 5.273 -4.873 -12.571 1.00 90.00 213 ILE A O 1
ATOM 1662 N N . LEU A 1 214 ? 4.990 -3.125 -11.199 1.00 89.31 214 LEU A N 1
ATOM 1663 C CA . LEU A 1 214 ? 4.206 -2.302 -12.127 1.00 89.31 214 LEU A CA 1
ATOM 1664 C C . LEU A 1 214 ? 4.906 -2.047 -13.468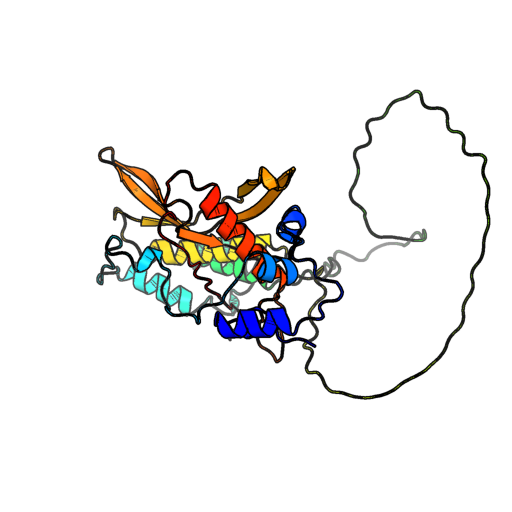 1.00 89.31 214 LEU A C 1
ATOM 1666 O O . LEU A 1 214 ? 4.222 -1.954 -14.483 1.00 89.31 214 LEU A O 1
ATOM 1670 N N . TYR A 1 215 ? 6.237 -1.932 -13.488 1.00 89.50 215 TYR A N 1
ATOM 1671 C CA . TYR A 1 215 ? 7.016 -1.722 -14.714 1.00 89.50 215 TYR A CA 1
ATOM 1672 C C . TYR A 1 215 ? 7.066 -2.954 -15.618 1.00 89.50 215 TYR A C 1
ATOM 1674 O O . TYR A 1 215 ? 7.239 -2.807 -16.825 1.00 89.50 215 TYR A O 1
ATOM 1682 N N . TYR A 1 216 ? 6.930 -4.154 -15.050 1.00 88.38 216 TYR A N 1
ATOM 1683 C CA . TYR A 1 216 ? 7.056 -5.409 -15.793 1.00 88.38 216 TYR A CA 1
ATOM 1684 C C . TYR A 1 216 ? 5.743 -6.192 -15.904 1.00 88.38 216 TYR A C 1
ATOM 1686 O O . TYR A 1 216 ? 5.699 -7.211 -16.587 1.00 88.38 216 TYR A O 1
ATOM 1694 N N . THR A 1 217 ? 4.658 -5.714 -15.295 1.00 82.81 217 THR A N 1
ATOM 1695 C CA . THR A 1 217 ? 3.312 -6.284 -15.464 1.00 82.81 217 THR A CA 1
ATOM 1696 C C . THR A 1 217 ? 2.400 -5.451 -16.365 1.00 82.81 217 THR A C 1
ATOM 1698 O O . THR A 1 217 ? 1.300 -5.900 -16.676 1.00 82.81 217 THR A O 1
ATOM 1701 N N . GLN A 1 218 ? 2.839 -4.267 -16.807 1.00 83.38 218 GLN A N 1
ATOM 1702 C CA . GLN A 1 218 ? 2.068 -3.359 -17.664 1.00 83.38 218 GLN A CA 1
ATOM 1703 C C . GLN A 1 218 ? 2.846 -3.029 -18.941 1.00 83.38 218 GLN A C 1
ATOM 1705 O O . GLN A 1 218 ? 4.066 -2.859 -18.909 1.00 83.38 218 GLN A O 1
ATOM 1710 N N . LEU A 1 219 ? 2.153 -2.953 -20.080 1.00 77.56 219 LEU A N 1
ATOM 1711 C CA . LEU A 1 219 ? 2.796 -2.717 -21.371 1.00 77.56 219 LEU A CA 1
ATOM 1712 C C . LEU A 1 219 ? 3.184 -1.239 -21.542 1.00 77.56 219 LEU A C 1
ATOM 1714 O O . LEU A 1 219 ? 2.410 -0.343 -21.200 1.00 77.56 219 LEU A O 1
ATOM 1718 N N . PRO A 1 220 ? 4.348 -0.943 -22.141 1.00 77.06 220 PRO A N 1
ATOM 1719 C CA . PRO A 1 220 ? 4.669 0.420 -22.540 1.00 77.06 220 PRO A CA 1
ATOM 1720 C C . PRO A 1 220 ? 3.598 0.979 -23.487 1.00 77.06 220 PRO A C 1
ATOM 1722 O O . PRO A 1 220 ? 3.281 0.358 -24.500 1.00 77.06 220 PRO A O 1
ATOM 1725 N N . GLY A 1 221 ? 3.053 2.152 -23.161 1.00 77.75 221 GLY A N 1
ATOM 1726 C CA . GLY A 1 221 ? 1.998 2.794 -23.952 1.00 77.75 221 GLY A CA 1
ATOM 1727 C C . GLY A 1 221 ? 0.602 2.188 -23.776 1.00 77.75 22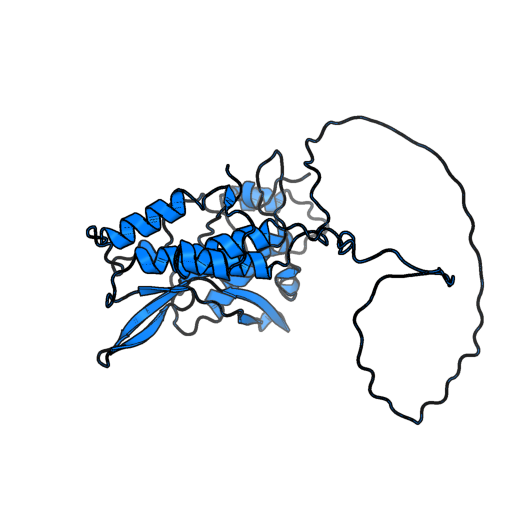1 GLY A C 1
ATOM 1728 O O . GLY A 1 221 ? -0.300 2.551 -24.523 1.00 77.75 221 GLY A O 1
ATOM 1729 N N . SER A 1 222 ? 0.395 1.274 -22.818 1.00 80.81 222 SER A N 1
ATOM 1730 C CA . SER A 1 222 ? -0.964 0.871 -22.449 1.00 80.81 222 SER A CA 1
ATOM 1731 C C . SER A 1 222 ? -1.680 1.987 -21.699 1.00 80.81 222 SER A C 1
ATOM 1733 O O . SER A 1 222 ? -1.055 2.773 -20.989 1.00 80.81 222 SER A O 1
ATOM 1735 N N . THR A 1 223 ? -3.003 1.994 -21.792 1.00 85.81 223 THR A N 1
ATOM 1736 C CA . THR A 1 223 ? -3.872 2.838 -20.981 1.00 85.81 223 THR A CA 1
ATOM 1737 C C . THR A 1 223 ? -5.189 2.098 -20.725 1.00 85.81 223 THR A C 1
ATOM 1739 O O . THR A 1 223 ? -5.690 1.453 -21.651 1.00 85.81 223 THR A O 1
ATOM 1742 N N . PRO A 1 224 ? -5.754 2.135 -19.504 1.00 86.94 224 PRO A N 1
ATOM 1743 C CA . PRO A 1 224 ? -5.234 2.776 -18.293 1.00 86.94 224 PRO A CA 1
ATOM 1744 C C . PRO A 1 224 ? -4.014 2.058 -17.692 1.00 86.94 224 PRO A C 1
ATOM 1746 O O . PRO A 1 224 ? -3.760 0.891 -17.981 1.00 86.94 224 PRO A O 1
ATOM 1749 N N . ILE A 1 225 ? -3.287 2.753 -16.812 1.00 87.06 225 ILE A N 1
ATOM 1750 C CA . ILE A 1 225 ? -2.164 2.203 -16.035 1.00 87.06 225 ILE A CA 1
ATOM 1751 C C . ILE A 1 225 ? -2.351 2.437 -14.540 1.00 87.06 225 ILE A C 1
ATOM 1753 O O . ILE A 1 225 ? -2.902 3.453 -14.117 1.00 87.06 225 ILE A O 1
ATOM 1757 N N . ILE A 1 226 ? -1.842 1.513 -13.734 1.00 89.12 226 ILE A N 1
ATOM 1758 C CA . ILE A 1 226 ? -1.645 1.694 -12.301 1.00 89.12 226 ILE A CA 1
ATOM 1759 C C . ILE A 1 226 ? -0.239 2.239 -12.065 1.00 89.12 226 ILE A C 1
ATOM 1761 O O . ILE A 1 226 ? 0.750 1.694 -12.559 1.00 89.12 226 ILE A O 1
ATOM 1765 N N . GLU A 1 227 ? -0.142 3.290 -11.261 1.00 90.75 227 GLU A N 1
ATOM 1766 C CA . GLU A 1 227 ? 1.127 3.893 -10.873 1.00 90.75 227 GLU A CA 1
ATOM 1767 C C . GLU A 1 227 ? 1.244 3.999 -9.353 1.00 90.75 227 GLU A C 1
ATOM 1769 O O . GLU A 1 227 ? 0.253 4.169 -8.638 1.00 90.75 227 GLU A O 1
ATOM 1774 N N . PHE A 1 228 ? 2.475 3.891 -8.852 1.00 92.50 228 PHE A N 1
ATOM 1775 C CA . PHE A 1 228 ? 2.757 4.099 -7.440 1.00 92.50 228 PHE A CA 1
ATOM 1776 C C . PHE A 1 228 ? 2.810 5.596 -7.110 1.00 92.50 228 PHE A C 1
ATOM 1778 O O . PHE A 1 228 ? 3.628 6.343 -7.654 1.00 92.50 228 PHE A O 1
ATOM 1785 N N . ARG A 1 229 ? 1.970 6.023 -6.169 1.00 91.69 229 ARG A N 1
ATOM 1786 C CA . ARG A 1 229 ? 1.919 7.372 -5.608 1.00 91.69 229 ARG A CA 1
ATOM 1787 C C . ARG A 1 229 ? 2.788 7.431 -4.354 1.00 91.69 229 ARG A C 1
ATOM 1789 O O . ARG A 1 229 ? 2.406 6.939 -3.302 1.00 91.69 229 ARG A O 1
ATOM 1796 N N . ASP A 1 230 ? 3.940 8.081 -4.469 1.00 84.31 230 ASP A N 1
ATOM 1797 C CA . ASP A 1 230 ? 4.961 8.183 -3.406 1.00 84.31 230 ASP A CA 1
ATOM 1798 C C . ASP A 1 230 ? 4.854 9.491 -2.610 1.00 84.31 230 ASP A C 1
ATOM 1800 O O . ASP A 1 230 ? 5.846 10.095 -2.208 1.00 84.31 230 ASP A O 1
ATOM 1804 N N . THR A 1 231 ? 3.638 10.023 -2.498 1.00 84.69 231 THR A N 1
ATOM 1805 C CA . THR A 1 231 ? 3.390 11.323 -1.873 1.00 84.69 231 THR A CA 1
ATOM 1806 C C . THR A 1 231 ? 2.645 11.115 -0.576 1.00 84.69 231 THR A C 1
ATOM 1808 O O . THR A 1 231 ? 1.461 10.779 -0.597 1.00 84.69 231 THR A O 1
ATOM 1811 N N . ARG A 1 232 ? 3.339 11.380 0.536 1.00 88.00 232 ARG A N 1
ATOM 1812 C CA . ARG A 1 232 ? 2.719 11.435 1.855 1.00 88.00 232 ARG A CA 1
ATOM 1813 C C . ARG A 1 232 ? 1.739 12.606 1.898 1.00 88.00 232 ARG A C 1
ATOM 1815 O O . ARG A 1 232 ? 2.142 13.756 1.709 1.00 88.00 232 ARG A O 1
ATOM 1822 N N . GLN A 1 233 ? 0.468 12.323 2.149 1.00 87.75 233 GLN A N 1
ATOM 1823 C CA . GLN A 1 233 ? -0.605 13.312 2.105 1.00 87.75 233 GLN A CA 1
ATOM 1824 C C . GLN A 1 233 ? -1.319 13.382 3.454 1.00 87.75 233 GLN A C 1
ATOM 1826 O O . GLN A 1 233 ? -1.796 12.384 3.983 1.00 87.75 233 GLN A O 1
ATOM 1831 N N . ARG A 1 234 ? -1.429 14.589 4.015 1.00 90.00 234 ARG A N 1
ATOM 1832 C CA . ARG A 1 234 ? -2.308 14.829 5.162 1.00 90.00 234 ARG A CA 1
ATOM 1833 C C . ARG A 1 234 ? -3.736 14.973 4.649 1.00 90.00 234 ARG A C 1
ATOM 1835 O O . ARG A 1 234 ? -4.001 15.849 3.830 1.00 90.00 234 ARG A O 1
ATOM 1842 N N . MET A 1 235 ? -4.637 14.150 5.164 1.00 90.62 235 MET A N 1
ATOM 1843 C CA . MET A 1 235 ? -6.070 14.257 4.913 1.00 90.62 235 MET A CA 1
ATOM 1844 C C . MET A 1 235 ? -6.762 14.771 6.164 1.00 90.62 235 MET A C 1
ATOM 1846 O O . MET A 1 235 ? -6.383 14.420 7.288 1.00 90.62 235 MET A O 1
ATOM 1850 N N . SER A 1 236 ? -7.782 15.600 5.973 1.00 89.12 236 SER A N 1
ATOM 1851 C CA . SER A 1 236 ? -8.596 16.060 7.080 1.00 89.12 236 SER A CA 1
ATOM 1852 C C . SER A 1 236 ? -10.034 16.351 6.688 1.00 89.12 236 SER A C 1
ATOM 1854 O O . SER A 1 236 ? -10.325 16.747 5.562 1.00 89.12 236 SER A O 1
ATOM 1856 N N . LEU A 1 237 ? -10.936 16.126 7.639 1.00 87.06 237 LEU A N 1
ATOM 1857 C CA . LEU A 1 237 ? -12.359 16.383 7.488 1.00 87.06 237 LEU A CA 1
ATOM 1858 C C . LEU A 1 237 ? -12.863 17.142 8.708 1.00 87.06 237 LEU A C 1
ATOM 1860 O O . LEU A 1 237 ? -12.730 16.683 9.846 1.00 87.06 237 LEU A O 1
ATOM 1864 N N . GLN A 1 238 ? -13.487 18.288 8.459 1.00 84.06 238 GLN A N 1
ATOM 1865 C CA . GLN A 1 238 ? -14.208 19.012 9.491 1.00 84.06 238 GLN A CA 1
ATOM 1866 C C . GLN A 1 238 ? -15.596 18.395 9.658 1.00 84.06 238 GLN A C 1
ATOM 1868 O O . GLN A 1 238 ? -16.387 18.357 8.718 1.00 84.06 238 GLN A O 1
ATOM 1873 N N . VAL A 1 239 ? -15.898 17.916 10.863 1.00 73.75 239 VAL A N 1
ATOM 1874 C CA . VAL A 1 239 ? -17.210 17.345 11.175 1.00 73.75 239 VAL A CA 1
ATOM 1875 C C . VAL A 1 239 ? -17.980 18.378 11.990 1.00 73.75 239 VAL A C 1
ATOM 1877 O O . VAL A 1 239 ? -17.669 18.614 13.159 1.00 73.75 239 VAL A O 1
ATOM 1880 N N . LEU A 1 240 ? -18.962 19.024 11.351 1.00 66.56 240 LEU A N 1
ATOM 1881 C CA . LEU A 1 240 ? -19.721 20.146 11.924 1.00 66.56 240 LEU A CA 1
ATOM 1882 C C . LEU A 1 240 ? -20.368 19.786 13.267 1.00 66.56 240 LEU A C 1
ATOM 1884 O O . LEU A 1 240 ? -20.249 20.551 14.220 1.00 66.56 240 LEU A O 1
ATOM 1888 N N . ASP A 1 241 ? -20.949 18.589 13.367 1.00 66.12 241 ASP A N 1
ATOM 1889 C CA . ASP A 1 241 ? -21.623 18.104 14.581 1.00 66.12 241 ASP A CA 1
ATOM 1890 C C . ASP A 1 241 ? -20.658 17.791 15.734 1.00 66.12 241 ASP A C 1
ATOM 1892 O O . ASP A 1 241 ? -21.077 17.639 16.880 1.00 66.12 241 ASP A O 1
ATOM 1896 N N . LEU A 1 242 ? -19.357 17.699 15.444 1.00 65.25 242 LEU A N 1
ATOM 1897 C CA . LEU A 1 242 ? -18.321 17.445 16.439 1.00 65.25 242 LEU A CA 1
ATOM 1898 C C . LEU A 1 242 ? -17.642 18.720 16.922 1.00 65.25 242 LEU A C 1
ATOM 1900 O O . LEU A 1 242 ? -17.134 18.747 18.037 1.00 65.25 242 LEU A O 1
ATOM 1904 N N . GLY A 1 243 ? -17.620 19.785 16.120 1.00 63.16 243 GLY A N 1
ATOM 1905 C CA . GLY A 1 243 ? -16.850 20.988 16.444 1.00 63.16 243 GLY A CA 1
ATOM 1906 C C . GLY A 1 243 ? -15.332 20.768 16.389 1.00 63.16 243 GLY A C 1
ATOM 1907 O O . GLY A 1 243 ? -14.583 21.496 17.036 1.00 63.16 243 GLY A O 1
ATOM 1908 N N . GLY A 1 244 ? -14.868 19.763 15.634 1.00 74.69 244 GLY A N 1
ATOM 1909 C CA . GLY A 1 244 ? -13.447 19.438 15.484 1.00 74.69 244 GLY A CA 1
ATOM 1910 C C . GLY A 1 244 ? -13.099 18.837 14.124 1.00 74.69 244 GLY A C 1
ATOM 1911 O O . GLY A 1 244 ? -13.953 18.692 13.246 1.00 74.69 244 GLY A O 1
ATOM 1912 N N . GLU A 1 245 ? -11.820 18.510 13.961 1.00 83.81 245 GLU A N 1
ATOM 1913 C CA . GLU A 1 245 ? -11.243 17.982 12.725 1.00 83.81 245 GLU A CA 1
ATOM 1914 C C . GLU A 1 245 ? -10.752 16.547 12.947 1.00 83.81 245 GLU A C 1
ATOM 1916 O O . GLU A 1 245 ? -10.014 16.269 13.894 1.00 83.81 245 GLU A O 1
ATOM 1921 N N . VAL A 1 246 ? -11.151 15.639 12.059 1.00 87.50 246 VAL A N 1
ATOM 1922 C CA . VAL A 1 246 ? -10.588 14.288 11.976 1.00 87.50 246 VAL A CA 1
ATOM 1923 C C . VAL A 1 246 ? -9.418 14.336 11.004 1.00 87.50 246 VAL A C 1
ATOM 1925 O O . VAL A 1 246 ? -9.555 14.893 9.916 1.00 87.50 246 VAL A O 1
ATOM 1928 N N . THR A 1 247 ? -8.261 13.789 11.385 1.00 90.19 247 THR A N 1
ATOM 1929 C CA . THR A 1 247 ? -7.030 13.905 10.585 1.00 90.19 247 THR A CA 1
ATOM 1930 C C . THR A 1 247 ? -6.292 12.576 10.488 1.00 90.19 247 THR A C 1
ATOM 1932 O O . THR A 1 247 ? -6.174 11.859 11.484 1.00 90.19 247 THR A O 1
ATOM 1935 N N . ALA A 1 248 ? -5.758 12.278 9.304 1.00 91.25 248 ALA A N 1
ATOM 1936 C CA . ALA A 1 248 ? -4.892 11.129 9.054 1.00 91.25 248 ALA A CA 1
ATOM 1937 C C . ALA A 1 248 ? -3.764 11.491 8.080 1.00 91.25 248 ALA A C 1
ATOM 1939 O O . ALA A 1 248 ? -3.787 12.545 7.433 1.00 91.25 248 ALA A O 1
ATOM 1940 N N . ILE A 1 249 ? -2.755 10.628 8.012 1.00 89.31 249 ILE A N 1
ATOM 1941 C CA . ILE A 1 249 ? -1.624 10.756 7.098 1.00 89.31 249 ILE A CA 1
ATOM 1942 C C . ILE A 1 249 ? -1.618 9.502 6.243 1.00 89.31 249 ILE A C 1
ATOM 1944 O O . ILE A 1 249 ? -1.486 8.415 6.771 1.00 89.31 249 ILE A O 1
ATOM 1948 N N . ASP A 1 250 ? -1.759 9.683 4.942 1.00 88.38 250 ASP A N 1
ATOM 1949 C CA . ASP A 1 250 ? -1.599 8.630 3.952 1.00 88.38 250 ASP A CA 1
ATOM 1950 C C . ASP A 1 250 ? -0.125 8.576 3.526 1.00 88.38 250 ASP A C 1
ATOM 1952 O O . ASP A 1 250 ? 0.419 9.601 3.102 1.00 88.38 250 ASP A O 1
ATOM 1956 N N . ASP A 1 251 ? 0.526 7.415 3.648 1.00 89.31 251 ASP A N 1
ATOM 1957 C CA . ASP A 1 251 ? 1.930 7.220 3.257 1.00 89.31 251 ASP A CA 1
ATOM 1958 C C . ASP A 1 251 ? 2.121 7.025 1.743 1.00 89.31 251 ASP A C 1
ATOM 1960 O O . ASP A 1 251 ? 3.258 6.968 1.267 1.00 89.31 251 ASP A O 1
ATOM 1964 N N . GLY A 1 252 ? 1.034 6.958 0.970 1.00 90.69 252 GLY A N 1
ATOM 1965 C CA . GLY A 1 252 ? 1.049 6.817 -0.480 1.00 90.69 252 GLY A CA 1
ATOM 1966 C C . GLY A 1 252 ? 0.175 5.660 -0.956 1.00 90.69 252 GLY A C 1
ATOM 1967 O O . GLY A 1 252 ? -0.853 5.330 -0.378 1.00 90.69 252 GLY A O 1
ATOM 1968 N N . GLY A 1 253 ? 0.575 5.005 -2.041 1.00 91.56 253 GLY A N 1
ATOM 1969 C CA . GLY A 1 253 ? -0.104 3.799 -2.511 1.00 91.56 253 GLY A CA 1
ATOM 1970 C C . GLY A 1 253 ? -0.231 3.763 -4.019 1.00 91.56 253 GLY A C 1
ATOM 1971 O O . GLY A 1 253 ? 0.742 4.016 -4.723 1.00 91.56 253 GLY A O 1
ATOM 1972 N N . LEU A 1 254 ? -1.407 3.412 -4.531 1.00 90.38 254 LEU A N 1
ATOM 1973 C CA . LEU A 1 254 ? -1.641 3.213 -5.959 1.00 90.38 254 LEU A CA 1
ATOM 1974 C C . LEU A 1 254 ? -2.719 4.157 -6.488 1.00 90.38 254 LEU A C 1
ATOM 1976 O O . LEU A 1 254 ? -3.770 4.323 -5.867 1.00 90.38 254 LEU A O 1
ATOM 1980 N N . CYS A 1 255 ? -2.479 4.705 -7.676 1.00 90.00 255 CYS A N 1
ATOM 1981 C CA . CYS A 1 255 ? -3.454 5.465 -8.451 1.00 90.00 255 CYS A CA 1
ATOM 1982 C C . CYS A 1 255 ? -3.646 4.849 -9.846 1.00 90.00 255 CYS A C 1
ATOM 1984 O O . CYS A 1 255 ? -2.782 4.128 -10.343 1.00 90.00 255 CYS A O 1
ATOM 1986 N N . LEU A 1 256 ? -4.793 5.121 -10.468 1.00 88.56 256 LEU A N 1
ATOM 1987 C CA . LEU A 1 256 ? -5.106 4.795 -11.856 1.00 88.56 256 LEU A CA 1
ATOM 1988 C C . LEU A 1 256 ? -4.932 6.050 -12.708 1.00 88.56 256 LEU A C 1
ATOM 1990 O O . LEU A 1 256 ? -5.525 7.094 -12.415 1.00 88.56 256 LEU A O 1
ATOM 1994 N N . LYS A 1 257 ? -4.181 5.933 -13.797 1.00 89.81 257 LYS A N 1
ATOM 1995 C CA . LYS A 1 257 ? -4.041 6.980 -14.804 1.00 89.81 257 LYS A CA 1
ATOM 1996 C C . LYS A 1 257 ? -4.576 6.523 -16.149 1.00 89.81 257 LYS A C 1
ATOM 1998 O O . LYS A 1 257 ? -4.433 5.362 -16.520 1.00 89.81 257 LYS A O 1
ATOM 2003 N N . VAL A 1 258 ? -5.171 7.460 -16.872 1.00 90.50 258 VAL A N 1
ATOM 2004 C CA . VAL A 1 258 ? -5.659 7.290 -18.244 1.00 90.50 258 VAL A CA 1
ATOM 2005 C C . VAL A 1 258 ? -4.914 8.249 -19.154 1.00 90.50 258 VAL A C 1
ATOM 2007 O O . VAL A 1 258 ? -4.487 9.315 -18.717 1.00 90.50 258 VAL A O 1
ATOM 2010 N N . GLU A 1 259 ? -4.739 7.855 -20.406 1.00 91.25 259 GLU A N 1
ATOM 2011 C CA . GLU A 1 259 ? -4.126 8.689 -21.431 1.00 91.25 259 GLU A CA 1
ATOM 2012 C C . GLU A 1 259 ? -5.233 9.498 -22.104 1.00 91.25 259 GLU A C 1
ATOM 2014 O O . GLU A 1 259 ? -6.267 8.954 -22.492 1.00 91.25 259 GLU A O 1
ATOM 2019 N N . GLU A 1 260 ? -5.034 10.804 -22.204 1.00 90.31 260 GLU A N 1
ATOM 2020 C CA . GLU A 1 260 ? -5.923 11.709 -22.921 1.00 90.31 260 GLU A CA 1
ATOM 2021 C C . GLU A 1 260 ? -5.580 11.748 -24.415 1.00 90.31 260 GLU A C 1
ATOM 2023 O O . GLU A 1 260 ? -4.484 11.381 -24.832 1.00 90.31 260 GLU A O 1
ATOM 2028 N N . GLU A 1 261 ? -6.478 12.301 -25.235 1.00 87.56 261 GLU A N 1
ATOM 2029 C CA . GLU A 1 261 ? -6.284 12.449 -26.691 1.00 87.56 261 GLU A CA 1
ATOM 2030 C C . GLU A 1 261 ? -4.992 13.198 -27.079 1.00 87.56 261 GLU A C 1
ATOM 2032 O O . GLU A 1 261 ? -4.484 13.052 -28.188 1.00 87.56 261 GLU A O 1
ATOM 2037 N N . ASN A 1 262 ? -4.451 14.009 -26.166 1.00 88.38 262 ASN A N 1
ATOM 2038 C CA . ASN A 1 262 ? -3.210 14.764 -26.345 1.00 88.38 262 ASN A CA 1
ATOM 2039 C C . ASN A 1 262 ? -1.932 13.951 -26.019 1.00 88.38 262 ASN A C 1
ATOM 2041 O O . ASN A 1 262 ? -0.837 14.516 -26.069 1.00 88.38 262 ASN A O 1
ATOM 2045 N N . GLY A 1 263 ? -2.060 12.671 -25.653 1.00 85.50 263 GLY A N 1
ATOM 2046 C CA . GLY A 1 263 ? -0.962 11.782 -25.257 1.00 85.50 263 GLY A CA 1
ATOM 2047 C C . GLY A 1 263 ? -0.434 11.997 -23.832 1.00 85.50 263 GLY A C 1
ATOM 2048 O O . GLY A 1 263 ? 0.611 11.461 -23.460 1.00 85.50 263 GLY A O 1
ATOM 2049 N N . ARG A 1 264 ? -1.094 12.829 -23.017 1.00 89.38 264 ARG A N 1
ATOM 2050 C CA . ARG A 1 264 ? -0.744 13.037 -21.606 1.00 89.38 264 ARG A CA 1
ATOM 2051 C C . ARG A 1 264 ? -1.579 12.133 -20.719 1.00 89.38 264 ARG A C 1
ATOM 2053 O O . ARG A 1 264 ? -2.752 11.903 -20.976 1.00 89.38 264 ARG A O 1
ATOM 2060 N N . PHE A 1 265 ? -0.984 11.707 -19.611 1.00 90.81 265 PHE A N 1
ATOM 2061 C CA . PHE A 1 265 ? -1.690 10.939 -18.597 1.00 90.81 265 PHE A CA 1
ATOM 2062 C C . PHE A 1 265 ? -2.308 11.849 -17.535 1.00 90.81 265 PHE A C 1
ATOM 2064 O O . PHE A 1 265 ? -1.620 12.709 -16.971 1.00 90.81 265 PHE A O 1
ATOM 2071 N N . THR A 1 266 ? -3.577 11.611 -17.212 1.00 91.88 266 THR A N 1
ATOM 2072 C CA . THR A 1 266 ? -4.283 12.228 -16.083 1.00 91.88 266 THR A CA 1
ATOM 2073 C C . THR A 1 266 ? -4.761 11.180 -15.089 1.00 91.88 266 THR A C 1
ATOM 2075 O O . THR A 1 266 ? -4.881 9.995 -15.401 1.00 91.88 266 THR A O 1
ATOM 2078 N N . VAL A 1 267 ? -4.935 11.601 -13.835 1.00 89.88 267 VAL A N 1
ATOM 2079 C CA . VAL A 1 267 ? -5.360 10.712 -12.748 1.00 89.88 267 VAL A CA 1
ATOM 2080 C C . VAL A 1 267 ? -6.859 10.481 -12.882 1.00 89.88 267 VAL A C 1
ATOM 2082 O O . VAL A 1 267 ? -7.642 11.399 -12.668 1.00 89.88 267 VAL A O 1
ATOM 2085 N N . ALA A 1 268 ? -7.239 9.255 -13.240 1.00 87.25 268 ALA A N 1
ATOM 2086 C CA . ALA A 1 268 ? -8.633 8.823 -13.281 1.00 87.25 268 ALA A CA 1
ATOM 2087 C C . ALA A 1 268 ? -9.130 8.391 -11.899 1.00 87.25 268 ALA A C 1
ATOM 2089 O O . ALA A 1 268 ? -10.302 8.574 -11.591 1.00 87.25 268 ALA A O 1
ATOM 2090 N N . ARG A 1 269 ? -8.243 7.788 -11.091 1.00 85.88 269 ARG A N 1
ATOM 2091 C CA . ARG A 1 269 ? -8.503 7.438 -9.688 1.00 85.88 269 ARG A CA 1
ATOM 2092 C C . ARG A 1 269 ? -7.256 7.654 -8.841 1.00 85.88 269 ARG A C 1
ATOM 2094 O O . ARG A 1 269 ? -6.226 7.044 -9.115 1.00 85.88 269 ARG A O 1
ATOM 2101 N N . ASN A 1 270 ? -7.302 8.502 -7.828 1.00 85.94 270 ASN A N 1
ATOM 2102 C CA . ASN A 1 270 ? -6.158 8.882 -7.010 1.00 85.94 270 ASN A CA 1
ATOM 2103 C C . ASN A 1 270 ? -5.829 7.858 -5.910 1.00 85.94 270 ASN A C 1
ATOM 2105 O O . ASN A 1 270 ? -4.664 7.734 -5.522 1.00 85.94 270 ASN A O 1
ATOM 2109 N N . MET A 1 271 ? -6.830 7.127 -5.404 1.00 86.19 271 MET A N 1
ATOM 2110 C CA . MET A 1 271 ? -6.698 6.300 -4.194 1.00 86.19 271 MET A CA 1
ATOM 2111 C C . MET A 1 271 ? -7.203 4.863 -4.406 1.00 86.19 271 MET A C 1
ATOM 2113 O O . MET A 1 271 ? -7.989 4.327 -3.633 1.00 86.19 271 MET A O 1
ATOM 2117 N N . VAL A 1 272 ? -6.695 4.189 -5.444 1.00 82.75 272 VAL A N 1
ATOM 2118 C CA . VAL A 1 272 ? -7.043 2.784 -5.751 1.00 82.75 272 VAL A CA 1
ATOM 2119 C C . VAL A 1 272 ? -6.622 1.830 -4.628 1.00 82.75 272 VAL A C 1
ATOM 2121 O O . VAL A 1 272 ? -7.314 0.849 -4.350 1.00 82.75 272 VAL A O 1
ATOM 2124 N N . ALA A 1 273 ? -5.482 2.107 -3.996 1.00 86.06 273 ALA A N 1
ATOM 2125 C CA . ALA A 1 273 ? -5.037 1.453 -2.773 1.00 86.06 273 ALA A CA 1
ATOM 2126 C C . ALA A 1 273 ? -4.223 2.446 -1.939 1.00 86.06 273 ALA A C 1
ATOM 2128 O O . ALA A 1 273 ? -3.404 3.178 -2.496 1.00 86.06 273 ALA A O 1
ATOM 2129 N N . LEU A 1 274 ? -4.433 2.444 -0.624 1.00 88.12 274 LEU A N 1
ATOM 2130 C CA . LEU A 1 274 ? -3.646 3.224 0.329 1.00 88.12 274 LEU A CA 1
ATOM 2131 C C . LEU A 1 274 ? -2.524 2.360 0.902 1.00 88.12 274 LEU A C 1
ATOM 2133 O O . LEU A 1 274 ? -2.697 1.151 1.098 1.00 88.12 274 LEU A O 1
ATOM 2137 N N . LEU A 1 275 ? -1.381 2.984 1.153 1.00 89.19 275 LEU A N 1
ATOM 2138 C CA . LEU A 1 275 ? -0.259 2.380 1.845 1.00 89.19 275 LEU A CA 1
ATOM 2139 C C . LEU A 1 275 ? -0.237 2.885 3.284 1.00 89.19 275 LEU A C 1
ATOM 2141 O O . LEU A 1 275 ? -0.179 4.084 3.513 1.00 89.19 275 LEU A O 1
ATOM 2145 N N . GLU A 1 276 ? -0.198 1.946 4.219 1.00 87.88 276 GLU A N 1
ATOM 2146 C CA . GLU A 1 276 ? 0.062 2.210 5.628 1.00 87.88 276 GLU A CA 1
ATOM 2147 C C . GLU A 1 276 ? 1.305 1.411 6.027 1.00 87.88 276 GLU A C 1
ATOM 2149 O O . GLU A 1 276 ? 1.299 0.172 6.006 1.00 87.88 276 GLU A O 1
ATOM 2154 N N . ALA A 1 277 ? 2.398 2.107 6.340 1.00 85.62 277 ALA A N 1
ATOM 2155 C CA . ALA A 1 277 ? 3.632 1.471 6.778 1.00 85.62 277 ALA A CA 1
ATOM 2156 C C . ALA A 1 277 ? 3.755 1.554 8.299 1.00 85.62 277 ALA A C 1
ATOM 2158 O O . ALA A 1 277 ? 3.398 2.542 8.933 1.00 85.62 277 ALA A O 1
ATOM 2159 N N . LYS A 1 278 ? 4.306 0.502 8.912 1.00 82.75 278 LYS A N 1
ATOM 2160 C CA . LYS A 1 278 ? 4.619 0.504 10.343 1.00 82.75 278 LYS A CA 1
ATOM 2161 C C . LYS A 1 278 ? 6.046 0.085 10.583 1.00 82.75 278 LYS A C 1
ATOM 2163 O O . LYS A 1 278 ? 6.536 -0.877 9.995 1.00 82.75 278 LYS A O 1
ATOM 2168 N N . ARG A 1 279 ? 6.700 0.776 11.518 1.00 75.56 279 ARG A N 1
ATOM 2169 C CA . ARG A 1 279 ? 8.035 0.388 11.991 1.00 75.56 279 ARG A CA 1
ATOM 2170 C C . ARG A 1 279 ? 8.061 -1.011 12.613 1.00 75.56 279 ARG A C 1
ATOM 2172 O O . ARG A 1 279 ? 9.054 -1.719 12.481 1.00 75.56 279 ARG A O 1
ATOM 2179 N N . ASN A 1 280 ? 7.009 -1.388 13.332 1.00 75.44 280 ASN A N 1
ATOM 2180 C CA . ASN A 1 280 ? 6.881 -2.696 13.955 1.00 75.44 280 ASN A CA 1
ATOM 2181 C C . ASN A 1 280 ? 5.470 -3.253 13.767 1.00 75.44 280 ASN A C 1
ATOM 2183 O O . ASN A 1 280 ? 4.477 -2.536 13.837 1.00 75.44 280 ASN A O 1
ATOM 2187 N N . LEU A 1 281 ? 5.396 -4.566 13.573 1.00 77.19 281 LEU A N 1
ATOM 2188 C CA . LEU A 1 281 ? 4.150 -5.314 13.645 1.00 77.19 281 LEU A CA 1
ATOM 2189 C C . LEU A 1 281 ? 4.136 -6.096 14.952 1.00 77.19 281 LEU A C 1
ATOM 2191 O O . LEU A 1 281 ? 5.155 -6.649 15.373 1.00 77.19 281 LEU A O 1
ATOM 2195 N N . LYS A 1 282 ? 2.975 -6.155 15.602 1.00 80.69 282 LYS A N 1
ATOM 2196 C CA . LYS A 1 282 ? 2.802 -6.993 16.784 1.00 80.69 282 LYS A CA 1
ATOM 2197 C C . LYS A 1 282 ? 2.838 -8.452 16.341 1.00 80.69 282 LYS A C 1
ATOM 2199 O O . LYS A 1 282 ? 2.067 -8.838 15.474 1.00 80.69 282 LYS A O 1
ATOM 2204 N N . VAL A 1 283 ? 3.704 -9.264 16.937 1.00 80.69 283 VAL A N 1
ATOM 2205 C CA . VAL A 1 283 ? 3.779 -10.705 16.653 1.00 80.69 283 VAL A CA 1
ATOM 2206 C C . VAL A 1 283 ? 3.234 -11.480 17.846 1.00 80.69 283 VAL A C 1
ATOM 2208 O O . VAL A 1 283 ? 3.693 -11.284 18.970 1.00 80.69 283 VAL A O 1
ATOM 2211 N N . ILE A 1 284 ? 2.251 -12.347 17.608 1.00 79.19 284 ILE A N 1
ATOM 2212 C CA . ILE A 1 284 ? 1.665 -13.245 18.610 1.00 79.19 284 ILE A CA 1
ATOM 2213 C C . ILE A 1 284 ? 1.780 -14.665 18.060 1.00 79.19 284 ILE A C 1
ATOM 2215 O O . ILE A 1 284 ? 1.374 -14.914 16.929 1.00 79.19 284 ILE A O 1
ATOM 2219 N N . GLU A 1 285 ? 2.364 -15.585 18.834 1.00 80.69 285 GLU A N 1
ATOM 2220 C CA . GLU A 1 285 ? 2.556 -16.989 18.419 1.00 80.69 285 GLU A CA 1
ATOM 2221 C C . GLU A 1 285 ? 3.270 -17.124 17.056 1.00 80.69 285 GLU A C 1
ATOM 2223 O O . GLU A 1 285 ? 2.900 -17.933 16.206 1.00 80.69 285 GLU A O 1
ATOM 2228 N N . GLY A 1 286 ? 4.280 -16.278 16.820 1.00 78.12 286 GLY A N 1
ATOM 2229 C CA . GLY A 1 286 ? 5.051 -16.262 15.571 1.00 78.12 286 GLY A CA 1
ATOM 2230 C C . GLY A 1 286 ? 4.305 -15.699 14.356 1.00 78.12 286 GLY A C 1
ATOM 2231 O O . GLY A 1 286 ? 4.860 -15.687 13.262 1.00 78.12 286 GLY A O 1
ATOM 2232 N N . LYS A 1 287 ? 3.071 -15.209 14.522 1.00 78.00 287 LYS A N 1
ATOM 2233 C CA . LYS A 1 287 ? 2.274 -14.620 13.441 1.00 78.00 287 LYS A CA 1
ATOM 2234 C C . LYS A 1 287 ? 2.154 -13.109 13.622 1.00 78.00 287 LYS A C 1
ATOM 2236 O O . LYS A 1 287 ? 1.853 -12.667 14.735 1.00 78.00 287 LYS A O 1
ATOM 2241 N N . PRO A 1 288 ? 2.367 -12.302 12.569 1.00 81.06 288 PRO A N 1
ATOM 2242 C CA . PRO A 1 288 ? 2.051 -10.885 12.633 1.00 81.06 288 PRO A CA 1
ATOM 2243 C C . PRO A 1 288 ? 0.541 -10.711 12.828 1.00 81.06 288 PRO A C 1
ATOM 2245 O O . PRO A 1 288 ? -0.270 -11.376 12.184 1.00 81.06 288 PRO A O 1
ATOM 2248 N N . VAL A 1 289 ? 0.176 -9.817 13.737 1.00 84.50 289 VAL A N 1
ATOM 2249 C CA . VAL A 1 289 ? -1.193 -9.481 14.112 1.00 84.50 289 VAL A CA 1
ATOM 2250 C C . VAL A 1 289 ? -1.388 -7.984 13.931 1.00 84.50 289 VAL A C 1
ATOM 2252 O O . VAL A 1 289 ? -0.555 -7.176 14.346 1.00 84.50 289 VAL A O 1
ATOM 2255 N N . ILE A 1 290 ? -2.520 -7.614 13.340 1.00 86.75 290 ILE A N 1
ATOM 2256 C CA . ILE A 1 290 ? -2.938 -6.219 13.226 1.00 86.75 290 ILE A CA 1
ATOM 2257 C C . ILE A 1 290 ? -3.519 -5.809 14.574 1.00 86.75 290 ILE A C 1
ATOM 2259 O O . ILE A 1 290 ? -4.495 -6.396 15.046 1.00 86.75 290 ILE A O 1
ATOM 2263 N N . SER A 1 291 ? -2.883 -4.834 15.216 1.00 89.06 291 SER A N 1
ATOM 2264 C CA . SER A 1 291 ? -3.376 -4.297 16.478 1.00 89.06 291 SER A CA 1
ATOM 2265 C C . SER A 1 291 ? -4.608 -3.416 16.259 1.00 89.06 291 SER A C 1
ATOM 2267 O O . SER A 1 291 ? -4.847 -2.931 15.150 1.00 89.06 291 SER A O 1
ATOM 2269 N N . ASP A 1 292 ? -5.385 -3.196 17.318 1.00 91.06 292 ASP A N 1
ATOM 2270 C CA . ASP A 1 292 ? -6.580 -2.350 17.256 1.00 91.06 292 ASP A CA 1
ATOM 2271 C C . ASP A 1 292 ? -6.201 -0.905 16.871 1.00 91.06 292 ASP A C 1
ATOM 2273 O O . ASP A 1 292 ? -6.925 -0.261 16.119 1.00 91.06 292 ASP A O 1
ATOM 2277 N N . GLU A 1 293 ? -5.028 -0.425 17.299 1.00 91.06 293 GLU A N 1
ATOM 2278 C CA . GLU A 1 293 ? -4.483 0.887 16.932 1.00 91.06 293 GLU A CA 1
ATOM 2279 C C . GLU A 1 293 ? -4.166 0.966 15.432 1.00 91.06 293 GLU A C 1
ATOM 2281 O O . GLU A 1 293 ? -4.628 1.881 14.755 1.00 91.06 293 GLU A O 1
ATOM 2286 N N . CYS A 1 294 ? -3.443 -0.020 14.886 1.00 89.94 294 CYS A N 1
ATOM 2287 C CA . CYS A 1 294 ? -3.110 -0.065 13.458 1.00 89.94 294 CYS A CA 1
ATOM 2288 C C . CYS A 1 294 ? -4.375 -0.144 12.591 1.00 89.94 294 CYS A C 1
ATOM 2290 O O . CYS A 1 294 ? -4.555 0.644 11.668 1.00 89.94 294 CYS A O 1
ATOM 2292 N N . LEU A 1 295 ? -5.311 -1.031 12.945 1.00 91.06 295 LEU A N 1
ATOM 2293 C CA . LEU A 1 295 ? -6.585 -1.145 12.239 1.00 91.06 295 LEU A CA 1
ATOM 2294 C C . LEU A 1 295 ? -7.385 0.165 12.285 1.00 91.06 295 LEU A C 1
ATOM 2296 O O . LEU A 1 295 ? -8.021 0.537 11.299 1.00 91.06 295 LEU A O 1
ATOM 2300 N N . SER A 1 296 ? -7.368 0.869 13.417 1.00 91.62 296 SER A N 1
ATOM 2301 C CA . SER A 1 296 ? -8.086 2.135 13.570 1.00 91.62 296 SER A CA 1
ATOM 2302 C C . SER A 1 296 ? -7.468 3.279 12.761 1.00 91.62 296 SER A C 1
ATOM 2304 O O . SER A 1 296 ? -8.216 4.084 12.207 1.00 91.62 296 SER A O 1
ATOM 2306 N N . GLN A 1 297 ? -6.139 3.297 12.603 1.00 91.81 297 GLN A N 1
ATOM 2307 C CA . GLN A 1 297 ? -5.430 4.227 11.717 1.00 91.81 297 GLN A CA 1
ATOM 2308 C C . GLN A 1 297 ? -5.847 4.008 10.262 1.00 91.81 297 GLN A C 1
ATOM 2310 O O . GLN A 1 297 ? -6.421 4.913 9.655 1.00 91.81 297 GLN A O 1
ATOM 2315 N N . MET A 1 298 ? -5.727 2.767 9.772 1.00 91.12 298 MET A N 1
ATOM 2316 C CA . MET A 1 298 ? -6.164 2.380 8.423 1.00 91.12 298 MET A CA 1
ATOM 2317 C C . MET A 1 298 ? -7.649 2.695 8.177 1.00 91.12 298 MET A C 1
ATOM 2319 O O . MET A 1 298 ? -8.044 3.109 7.089 1.00 91.12 298 MET A O 1
ATOM 2323 N N . THR A 1 299 ? -8.494 2.504 9.196 1.00 91.06 299 THR A N 1
ATOM 2324 C CA . THR A 1 299 ? -9.925 2.832 9.124 1.00 91.06 299 THR A CA 1
ATOM 2325 C C . THR A 1 299 ? -10.134 4.335 8.948 1.00 91.06 299 THR A C 1
ATOM 2327 O O . THR A 1 299 ? -10.917 4.743 8.091 1.00 91.06 299 THR A O 1
ATOM 2330 N N . CYS A 1 300 ? -9.450 5.163 9.742 1.00 91.56 300 CYS A N 1
ATOM 2331 C CA . CYS A 1 300 ? -9.548 6.618 9.649 1.00 91.56 300 CYS A CA 1
ATOM 2332 C C . CYS A 1 300 ? -9.083 7.123 8.281 1.00 91.56 300 CYS A C 1
ATOM 2334 O O . CYS A 1 300 ? -9.791 7.901 7.644 1.00 91.56 300 CYS A O 1
ATOM 2336 N N . GLU A 1 301 ? -7.941 6.632 7.798 1.00 91.50 301 GLU A N 1
ATOM 2337 C CA . GLU A 1 301 ? -7.419 6.957 6.469 1.00 91.50 301 GLU A CA 1
ATOM 2338 C C . GLU A 1 301 ? -8.421 6.623 5.374 1.00 91.50 301 GLU A C 1
ATOM 2340 O O . GLU A 1 301 ? -8.695 7.471 4.533 1.00 91.50 301 GLU A O 1
ATOM 2345 N N . ALA A 1 302 ? -9.035 5.440 5.416 1.00 88.94 302 ALA A N 1
ATOM 2346 C CA . ALA A 1 302 ? -10.020 5.050 4.417 1.00 88.94 302 ALA A CA 1
ATOM 2347 C C . ALA A 1 302 ? -11.311 5.890 4.487 1.00 88.94 302 ALA A C 1
ATOM 2349 O O . ALA A 1 302 ? -11.883 6.239 3.453 1.00 88.94 302 ALA A O 1
ATOM 2350 N N . ILE A 1 303 ? -11.772 6.248 5.694 1.00 87.69 303 ILE A N 1
ATOM 2351 C CA . ILE A 1 303 ? -12.918 7.154 5.876 1.00 87.69 303 ILE A CA 1
ATOM 2352 C C . ILE A 1 303 ? -12.603 8.535 5.295 1.00 87.69 303 ILE A C 1
ATOM 2354 O O . ILE A 1 303 ? -13.435 9.093 4.576 1.00 87.69 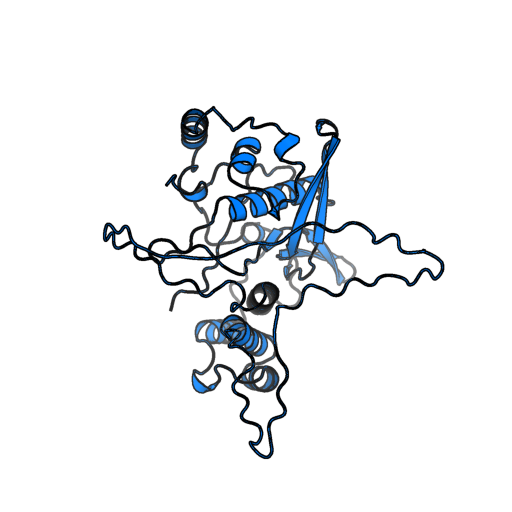303 ILE A O 1
ATOM 2358 N N . LEU A 1 304 ? -11.421 9.081 5.596 1.00 89.75 304 LEU A N 1
ATOM 2359 C CA . LEU A 1 304 ? -11.005 10.390 5.103 1.00 89.75 304 LEU A CA 1
ATOM 2360 C C . LEU A 1 304 ? -10.771 10.374 3.598 1.00 89.75 304 LEU A C 1
ATOM 2362 O O . LEU A 1 304 ? -11.268 11.276 2.937 1.00 89.75 304 LEU A O 1
ATOM 2366 N N . ALA A 1 305 ? -10.117 9.345 3.058 1.00 88.31 305 ALA A N 1
ATOM 2367 C CA . ALA A 1 305 ? -9.909 9.162 1.625 1.00 88.31 305 ALA A CA 1
ATOM 2368 C C . ALA A 1 305 ? -11.229 9.232 0.858 1.00 88.31 305 ALA A C 1
ATOM 2370 O O . ALA A 1 305 ? -11.302 9.928 -0.144 1.00 88.31 305 ALA A O 1
ATOM 2371 N N . ARG A 1 306 ? -12.292 8.603 1.379 1.00 85.25 306 ARG A N 1
ATOM 2372 C CA . ARG A 1 306 ? -13.642 8.717 0.813 1.00 85.25 306 ARG A CA 1
ATOM 2373 C C . ARG A 1 306 ? -14.245 10.112 0.962 1.00 85.25 306 ARG A C 1
ATOM 2375 O O . ARG A 1 306 ? -14.936 10.573 0.065 1.00 85.25 306 ARG A O 1
ATOM 2382 N N . ALA A 1 307 ? -14.068 10.754 2.112 1.00 83.94 307 ALA A N 1
ATOM 2383 C CA . ALA A 1 307 ? -14.719 12.029 2.402 1.00 83.94 307 ALA A CA 1
ATOM 2384 C C . ALA A 1 307 ? -14.094 13.219 1.659 1.00 83.94 307 ALA A C 1
ATOM 2386 O O . ALA A 1 307 ? -14.791 14.186 1.366 1.00 83.94 307 ALA A O 1
ATOM 2387 N N . VAL A 1 308 ? -12.788 13.158 1.394 1.00 83.62 308 VAL A N 1
ATOM 2388 C CA . VAL A 1 308 ? -12.028 14.215 0.708 1.00 83.62 308 VAL A CA 1
ATOM 2389 C C . VAL A 1 308 ? -11.756 13.879 -0.753 1.00 83.62 308 VAL A C 1
ATOM 2391 O O . VAL A 1 308 ? -10.961 14.566 -1.390 1.00 83.62 308 VAL A O 1
ATOM 2394 N N . ASP A 1 309 ? -12.379 12.815 -1.260 1.00 81.25 309 ASP A N 1
ATOM 2395 C CA . ASP A 1 309 ? -12.206 12.330 -2.618 1.00 81.25 309 ASP A CA 1
ATOM 2396 C C . ASP A 1 309 ? -12.667 13.383 -3.635 1.00 81.25 309 ASP A C 1
ATOM 2398 O O . ASP A 1 309 ? -13.868 13.630 -3.763 1.00 81.25 309 ASP A O 1
ATOM 2402 N N . PRO A 1 310 ? -11.742 14.019 -4.374 1.00 72.56 310 PRO A N 1
ATOM 2403 C CA . PRO A 1 310 ? -12.113 15.046 -5.334 1.00 72.56 310 PRO A CA 1
ATOM 2404 C C . PRO A 1 310 ? -12.727 14.463 -6.615 1.00 72.56 310 PRO A C 1
ATOM 2406 O O . PRO A 1 310 ? -13.200 15.232 -7.449 1.00 72.56 310 PRO A O 1
ATOM 2409 N N . LEU A 1 311 ? -12.664 13.139 -6.803 1.00 77.31 311 LEU A N 1
ATOM 2410 C CA . LEU A 1 311 ? -13.066 12.441 -8.023 1.00 77.31 311 LEU A CA 1
ATOM 2411 C C . LEU A 1 311 ? -14.304 11.551 -7.827 1.00 77.31 311 LEU A C 1
ATOM 2413 O O . LEU A 1 311 ? -14.715 10.886 -8.779 1.00 77.31 311 LEU A O 1
ATOM 2417 N N . ASP A 1 312 ? -14.914 11.559 -6.634 1.00 72.44 312 ASP A N 1
ATOM 2418 C CA . ASP A 1 312 ? -16.133 10.799 -6.316 1.00 72.44 312 ASP A CA 1
ATOM 2419 C C . ASP A 1 312 ? -16.022 9.277 -6.615 1.00 72.44 312 ASP A C 1
ATOM 2421 O O . ASP A 1 312 ? -17.009 8.585 -6.871 1.00 72.44 312 ASP A O 1
ATOM 2425 N N . GLU A 1 313 ? -14.810 8.725 -6.538 1.00 70.06 313 GLU A N 1
ATOM 2426 C CA . GLU A 1 313 ? -14.421 7.329 -6.777 1.00 70.06 313 GLU A CA 1
ATOM 2427 C C . GLU A 1 313 ? -15.112 6.340 -5.831 1.00 70.06 313 GLU A C 1
ATOM 2429 O O . GLU A 1 313 ? -15.295 5.167 -6.172 1.00 70.06 313 GLU A O 1
ATOM 2434 N N . PHE A 1 314 ? -15.477 6.793 -4.631 1.00 70.06 314 PHE A N 1
ATOM 2435 C CA . PHE A 1 314 ? -15.949 5.937 -3.539 1.00 70.06 314 PHE A CA 1
ATOM 2436 C C . PHE A 1 314 ? -17.458 6.030 -3.250 1.00 70.06 314 PHE A C 1
ATOM 2438 O O . PHE A 1 314 ? -17.910 5.484 -2.238 1.00 70.06 314 PHE A O 1
ATOM 2445 N N . GLN A 1 315 ? -18.246 6.686 -4.112 1.00 59.12 315 GLN A N 1
ATOM 2446 C CA . GLN A 1 315 ? -19.688 6.941 -3.909 1.00 59.12 315 GLN A CA 1
ATOM 2447 C C . GLN A 1 315 ? -20.515 5.659 -3.653 1.00 59.12 315 GLN A C 1
ATOM 2449 O O . GLN A 1 315 ? -21.452 5.678 -2.853 1.00 59.12 315 GLN A O 1
ATOM 2454 N N . ASP A 1 316 ? -20.121 4.523 -4.241 1.00 55.03 316 ASP A N 1
ATOM 2455 C CA . ASP A 1 316 ? -20.845 3.243 -4.134 1.00 55.03 316 ASP A CA 1
ATOM 2456 C C . ASP A 1 316 ? -20.241 2.257 -3.106 1.00 55.03 316 ASP A C 1
ATOM 2458 O O . ASP A 1 316 ? -20.802 1.192 -2.824 1.00 55.03 316 ASP A O 1
ATOM 2462 N N . GLY A 1 317 ? -19.093 2.596 -2.508 1.00 57.44 317 GLY A N 1
ATOM 2463 C CA . GLY A 1 317 ? -18.319 1.708 -1.641 1.00 57.44 317 GLY A CA 1
ATOM 2464 C C . GLY A 1 317 ? -18.648 1.857 -0.153 1.00 57.44 317 GLY A C 1
ATOM 2465 O O . GLY A 1 317 ? -18.208 2.795 0.515 1.00 57.44 317 GLY A O 1
ATOM 2466 N N . ARG A 1 318 ? -19.353 0.876 0.428 1.00 59.00 318 ARG A N 1
ATOM 2467 C CA . ARG A 1 318 ? -19.452 0.726 1.900 1.00 59.00 318 ARG A CA 1
ATOM 2468 C C . ARG A 1 318 ? -18.332 -0.123 2.508 1.00 59.00 318 ARG A C 1
ATOM 2470 O O . ARG A 1 318 ? -18.295 -0.284 3.724 1.00 59.00 318 ARG A O 1
ATOM 2477 N N . CYS A 1 319 ? -17.445 -0.665 1.678 1.00 58.16 319 CYS A N 1
ATOM 2478 C CA . CYS A 1 319 ? -16.431 -1.633 2.077 1.00 58.16 319 CYS A CA 1
ATOM 2479 C C . CYS A 1 319 ? -15.031 -1.120 1.735 1.00 58.16 319 CYS A C 1
ATOM 2481 O O . CYS A 1 319 ? -14.807 -0.607 0.642 1.00 58.16 319 CYS A O 1
ATOM 2483 N N . VAL A 1 320 ? -14.089 -1.321 2.656 1.00 61.22 320 VAL A N 1
ATOM 2484 C CA . VAL A 1 320 ? -12.656 -1.085 2.448 1.00 61.22 320 VAL A CA 1
ATOM 2485 C C . VAL A 1 320 ? -11.969 -2.444 2.415 1.00 61.22 320 VAL A C 1
ATOM 2487 O O . VAL A 1 320 ? -12.158 -3.262 3.317 1.00 61.22 320 VAL A O 1
ATOM 2490 N N . HIS A 1 321 ? -11.186 -2.704 1.369 1.00 61.91 321 HIS A N 1
ATOM 2491 C CA . HIS A 1 321 ? -10.413 -3.937 1.253 1.00 61.91 321 HIS A CA 1
ATOM 2492 C C . HIS A 1 321 ? -9.024 -3.735 1.853 1.00 61.91 321 HIS A C 1
ATOM 2494 O O . HIS A 1 321 ? -8.213 -2.994 1.307 1.00 61.91 321 HIS A O 1
ATOM 2500 N N . LEU A 1 322 ? -8.741 -4.426 2.956 1.00 59.22 322 LEU A N 1
ATOM 2501 C CA . LEU A 1 322 ? -7.413 -4.439 3.562 1.00 59.22 322 LEU A CA 1
ATOM 2502 C C . LEU A 1 322 ? -6.623 -5.634 3.019 1.00 59.22 322 LEU A C 1
ATOM 2504 O O . LEU A 1 322 ? -7.085 -6.773 3.099 1.00 59.22 322 LEU A O 1
ATOM 2508 N N . SER A 1 323 ? -5.447 -5.367 2.453 1.00 55.59 323 SER A N 1
ATOM 2509 C CA . SER A 1 323 ? -4.513 -6.386 1.958 1.00 55.59 323 SER A CA 1
ATOM 2510 C C . SER A 1 323 ? -3.200 -6.281 2.723 1.00 55.59 323 SER A C 1
ATOM 2512 O O . SER A 1 323 ? -2.728 -5.178 2.986 1.00 55.59 323 SER A O 1
ATOM 2514 N N . PHE A 1 324 ? -2.608 -7.424 3.074 1.00 58.06 324 PHE A N 1
ATOM 2515 C CA . PHE A 1 324 ? -1.414 -7.481 3.916 1.00 58.06 324 PHE A CA 1
ATOM 2516 C C . PHE A 1 324 ? -0.279 -8.170 3.175 1.00 58.06 324 PHE A C 1
ATOM 2518 O O . PHE A 1 324 ? -0.448 -9.277 2.665 1.00 58.06 324 PHE A O 1
ATOM 2525 N N . VAL A 1 325 ? 0.889 -7.534 3.166 1.00 52.38 325 VAL A N 1
ATOM 2526 C CA . VAL A 1 325 ? 2.124 -8.131 2.657 1.00 52.38 325 VAL A CA 1
ATOM 2527 C C . VAL A 1 325 ? 3.012 -8.428 3.858 1.00 52.38 325 VAL A C 1
ATOM 2529 O O . VAL A 1 325 ? 3.583 -7.521 4.459 1.00 52.38 325 VAL A O 1
ATOM 2532 N N . ASN A 1 326 ? 3.102 -9.701 4.240 1.00 47.31 326 ASN A N 1
ATOM 2533 C CA . ASN A 1 326 ? 4.095 -10.141 5.211 1.00 47.31 326 ASN A CA 1
ATOM 2534 C C . ASN A 1 326 ? 5.398 -10.444 4.461 1.00 47.31 326 ASN A C 1
ATOM 2536 O O . ASN A 1 326 ? 5.458 -11.405 3.704 1.00 47.31 326 ASN A O 1
ATOM 2540 N N . LEU A 1 327 ? 6.427 -9.622 4.665 1.00 44.62 327 LEU A N 1
ATOM 2541 C CA . LEU A 1 327 ? 7.748 -9.798 4.043 1.00 44.62 327 LEU A CA 1
ATOM 2542 C C . LEU A 1 327 ? 8.634 -10.814 4.791 1.00 44.62 327 LEU A C 1
ATOM 2544 O O . LEU A 1 327 ? 9.783 -11.021 4.410 1.00 44.62 327 LEU A O 1
ATOM 2548 N N . ALA A 1 328 ? 8.119 -11.423 5.863 1.00 33.34 328 ALA A N 1
ATOM 2549 C CA . ALA A 1 328 ? 8.791 -12.446 6.654 1.00 33.34 328 ALA A CA 1
ATOM 2550 C C . ALA A 1 328 ? 8.105 -13.805 6.458 1.00 33.34 328 ALA A C 1
ATOM 2552 O O . ALA A 1 328 ? 7.388 -14.297 7.330 1.00 33.34 328 ALA A O 1
ATOM 2553 N N . THR A 1 329 ? 8.316 -14.398 5.292 1.00 29.83 329 THR A N 1
ATOM 2554 C CA . THR A 1 329 ? 8.284 -15.851 5.130 1.00 29.83 329 THR A CA 1
ATOM 2555 C C . THR A 1 329 ? 9.513 -16.208 4.316 1.00 29.83 329 THR A C 1
ATOM 2557 O O . THR A 1 329 ? 9.638 -15.733 3.187 1.00 29.83 329 THR A O 1
ATOM 2560 N N . ASP A 1 330 ? 10.424 -16.933 4.964 1.00 31.89 330 ASP A N 1
ATOM 2561 C CA . ASP A 1 330 ? 11.617 -17.537 4.365 1.00 31.89 330 ASP A CA 1
ATOM 2562 C C . ASP A 1 330 ? 11.283 -18.370 3.118 1.00 31.89 330 ASP A C 1
ATOM 2564 O O . ASP A 1 330 ? 10.210 -19.027 3.113 1.00 31.89 330 ASP A O 1
#

Organism: Fusarium proliferatum (strain ET1) (NCBI:txid1227346)

pLDDT: mean 71.33, std 22.5, range [27.0, 96.31]

Mean predicted aligned error: 14.87 Å

Solvent-accessible surface area (backbone atoms only — not comparable to full-atom values): 21271 Å² total; per-residue (Å²): 131,83,76,48,52,72,84,56,21,59,37,72,68,43,40,53,53,49,66,70,67,46,73,82,84,79,68,79,68,46,77,64,71,50,54,46,49,21,93,76,34,25,63,62,47,35,56,59,66,65,64,61,37,73,76,85,84,67,101,62,61,71,65,68,72,37,94,67,50,79,82,68,92,76,63,48,75,63,32,52,50,53,53,51,47,60,75,67,50,75,61,78,90,56,68,74,50,54,46,71,58,34,24,72,74,61,35,65,51,56,8,44,30,55,33,27,51,37,51,54,67,40,62,53,67,71,98,76,82,77,92,74,76,95,79,86,85,92,79,90,81,84,85,90,79,84,90,72,82,88,75,91,74,82,89,70,95,82,76,84,86,84,84,87,79,89,84,81,89,89,85,87,90,86,91,85,90,89,89,86,81,95,71,92,67,74,71,74,86,72,76,57,81,83,34,46,41,61,40,65,40,52,45,47,28,51,55,31,47,52,46,43,49,48,64,46,75,50,63,91,91,57,66,51,40,71,44,76,40,85,55,70,40,81,44,70,46,78,40,78,96,62,78,42,49,34,36,32,73,40,60,22,32,30,22,34,30,34,65,44,99,86,74,47,75,44,77,74,37,76,73,63,38,80,35,84,71,67,67,72,73,51,68,57,86,88,37,81,44,67,46,38,40,58,52,23,27,57,48,44,41,54,53,41,53,55,74,66,43,92,74,62,84,48,80,87,58,93,71,83,88,82,82,85,86,78,88,85,70,135

Radius of gyration: 25.98 Å; Cα contacts (8 Å, |Δi|>4): 360; chains: 1; bounding box: 70×62×76 Å

Sequence (330 aa):
MSKPYFDAIRSERAYRSSFQSEPANDLTFSLSNLQTPASNWGREQLFTCHVVISPAQDTLLPGYKNDHITFDHSISDEARRQIDNFFQGPDPNDLGQSEHYLVHKYGTSLGQVWATVAAVKARRSGVADLDVIKDAIPTNNEGTPESKRLRYNTDCKDFVDSGTLQIGSSSPTSKLLGGTPDSSIGYVDQAPTRDLPPEDNTVRLISCVMRHILYYTQLPGSTPIIEFRDTRQRMSLQVLDLGGEVTAIDDGGLCLKVEEENGRFTVARNMVALLEAKRNLKVIEGKPVISDECLSQMTCEAILARAVDPLDEFQDGRCVHLSFVNLATD

Secondary structure (DSSP, 8-state):
-PPPHHHH-SSHHHHHHHHHHS-TTT----GGGGSS-GGG--HHHHHHTT---PPP--SS-GGGGSTTS---S---HHHHHHHHHHHH-S-GGGTT--HHHHHHHH-HHHHHHHHHHHHHH-----S--------S--------------------S--------------------------------PPPTTTSPPHHHHHHHHHHHHHHHHHHHS-TT-SSEEEEE---EEEEEEETTTTEEEEEEE--EEEEEEE-TTS-EEEEEEEEEE----S--EEETTEEE--HHHHHHHHHHHHHHHHT-TT-TTTT--------------